Protein AF-A0A3L7R3T2-F1 (afdb_monomer_lite)

Structure (mmCIF, N/CA/C/O backbone):
data_AF-A0A3L7R3T2-F1
#
_entry.id   AF-A0A3L7R3T2-F1
#
loop_
_atom_site.group_PDB
_atom_site.id
_atom_site.type_symbol
_atom_site.label_atom_id
_atom_site.label_alt_id
_atom_site.label_comp_id
_atom_site.label_asym_id
_atom_site.label_entity_id
_atom_site.label_seq_id
_atom_site.pdbx_PDB_ins_code
_atom_site.Cartn_x
_atom_site.Cartn_y
_atom_site.Cartn_z
_atom_site.occupancy
_atom_site.B_iso_or_equiv
_atom_site.auth_seq_id
_atom_site.auth_comp_id
_atom_site.auth_asym_id
_atom_site.auth_atom_id
_atom_site.pdbx_PDB_model_num
ATOM 1 N N . MET A 1 1 ? 8.783 3.647 -28.753 1.00 41.22 1 MET A N 1
ATOM 2 C CA . MET A 1 1 ? 10.039 3.919 -28.028 1.00 41.22 1 MET A CA 1
ATOM 3 C C . MET A 1 1 ? 10.793 2.607 -27.984 1.00 41.22 1 MET A C 1
ATOM 5 O O . MET A 1 1 ? 10.185 1.600 -27.645 1.00 41.22 1 MET A O 1
ATOM 9 N N . HIS A 1 2 ? 12.019 2.580 -28.507 1.00 37.97 2 HIS A N 1
ATOM 10 C CA . HIS A 1 2 ? 12.848 1.376 -28.485 1.00 37.97 2 HIS A CA 1
ATOM 11 C C . HIS A 1 2 ? 13.173 1.046 -27.036 1.00 37.97 2 HIS A C 1
ATOM 13 O O . HIS A 1 2 ? 13.542 1.956 -26.302 1.00 37.97 2 HIS A O 1
ATOM 19 N N . SER A 1 3 ? 13.015 -0.222 -26.649 1.00 48.44 3 SER A N 1
ATOM 20 C CA . SER A 1 3 ? 13.446 -0.662 -25.333 1.00 48.44 3 SER A CA 1
ATOM 21 C C . SER A 1 3 ? 14.942 -0.422 -25.221 1.00 48.44 3 SER A C 1
ATOM 23 O O . SER A 1 3 ? 15.718 -0.998 -25.993 1.00 48.44 3 SER A O 1
ATOM 25 N N . ASN A 1 4 ? 15.352 0.461 -24.315 1.00 57.28 4 ASN A N 1
ATOM 26 C CA . ASN A 1 4 ? 16.758 0.540 -23.967 1.00 57.28 4 ASN A CA 1
ATOM 27 C C . ASN A 1 4 ? 17.091 -0.793 -23.300 1.00 57.28 4 ASN A C 1
ATOM 29 O O . ASN A 1 4 ? 16.614 -1.072 -22.205 1.00 57.28 4 ASN A O 1
ATOM 33 N N . GLY A 1 5 ? 17.936 -1.614 -23.928 1.00 65.19 5 GLY A N 1
ATOM 34 C CA . GLY A 1 5 ? 18.386 -2.892 -23.355 1.00 65.19 5 GLY A CA 1
ATOM 35 C C . GLY A 1 5 ? 19.096 -2.763 -21.994 1.00 65.19 5 GLY A C 1
ATOM 36 O O . GLY A 1 5 ? 19.476 -3.769 -21.409 1.00 65.19 5 GLY A O 1
ATOM 37 N N . LEU A 1 6 ? 19.264 -1.529 -21.503 1.00 79.50 6 LEU A N 1
ATOM 38 C CA . LEU A 1 6 ? 19.865 -1.135 -20.232 1.00 79.50 6 LEU A CA 1
ATOM 39 C C . LEU A 1 6 ? 18.841 -0.666 -19.177 1.00 79.50 6 LEU A C 1
ATOM 41 O O . LEU A 1 6 ? 19.214 -0.542 -18.018 1.00 79.50 6 LEU A O 1
ATOM 45 N N . PHE A 1 7 ? 17.558 -0.468 -19.518 1.00 88.25 7 PHE A N 1
ATOM 46 C CA . PHE A 1 7 ? 16.544 0.070 -18.591 1.00 88.25 7 PHE A CA 1
ATOM 47 C C . PHE A 1 7 ? 16.481 -0.697 -17.258 1.00 88.25 7 PHE A C 1
ATOM 49 O O . PHE A 1 7 ? 16.458 -0.105 -16.181 1.00 88.25 7 PHE A O 1
ATOM 56 N N . LEU A 1 8 ? 16.497 -2.031 -17.314 1.00 87.62 8 LEU A N 1
ATOM 57 C CA . LEU A 1 8 ? 16.448 -2.856 -16.107 1.00 87.62 8 LEU A CA 1
ATOM 58 C C . LEU A 1 8 ? 17.704 -2.723 -15.243 1.00 87.62 8 LEU A C 1
ATOM 60 O O . LEU A 1 8 ? 17.607 -2.904 -14.034 1.00 87.62 8 LEU A O 1
ATOM 64 N N . GLN A 1 9 ? 18.855 -2.387 -15.830 1.00 88.31 9 GLN A N 1
ATOM 65 C CA . GLN A 1 9 ? 20.075 -2.115 -15.070 1.00 88.31 9 GLN A CA 1
ATOM 66 C C . GLN A 1 9 ? 19.959 -0.784 -14.323 1.00 88.31 9 GLN A C 1
ATOM 68 O O . GLN A 1 9 ? 20.326 -0.714 -13.151 1.00 88.31 9 GLN A O 1
ATOM 73 N N . ASP A 1 10 ? 19.370 0.231 -14.959 1.00 88.44 10 ASP A N 1
ATOM 74 C CA . ASP A 1 10 ? 19.181 1.557 -14.361 1.00 88.44 10 ASP A CA 1
ATOM 75 C C . ASP A 1 10 ? 18.212 1.514 -13.168 1.00 88.44 10 ASP A C 1
ATOM 77 O O . ASP A 1 10 ? 18.420 2.178 -12.150 1.00 88.44 10 ASP A O 1
ATOM 81 N N . VAL A 1 11 ? 17.160 0.695 -13.262 1.00 90.06 11 VAL A N 1
ATOM 82 C CA . VAL A 1 11 ? 16.105 0.612 -12.237 1.00 90.06 11 VAL A CA 1
ATOM 83 C C . VAL A 1 11 ? 16.354 -0.513 -11.214 1.00 90.06 11 VAL A C 1
ATOM 85 O O . VAL A 1 11 ? 15.700 -0.554 -10.169 1.00 90.06 11 VAL A O 1
ATOM 88 N N . ALA A 1 12 ? 17.336 -1.397 -11.434 1.00 92.19 12 ALA A N 1
ATOM 89 C CA . ALA A 1 12 ? 17.625 -2.552 -10.572 1.00 92.19 12 ALA A CA 1
ATOM 90 C C . ALA A 1 12 ? 17.771 -2.184 -9.086 1.00 92.19 12 ALA A C 1
ATOM 92 O O . ALA A 1 12 ? 17.171 -2.828 -8.221 1.00 92.19 12 ALA A O 1
ATOM 93 N N . GLY A 1 13 ? 18.526 -1.123 -8.778 1.00 92.69 13 GLY A N 1
ATOM 94 C CA . GLY A 1 13 ? 18.730 -0.662 -7.400 1.00 92.69 13 GLY A CA 1
ATOM 95 C C . GLY A 1 13 ? 17.432 -0.193 -6.732 1.00 92.69 13 GLY A C 1
ATOM 96 O O . GLY A 1 13 ? 17.156 -0.525 -5.573 1.00 92.69 13 GLY A O 1
ATOM 97 N N . PHE A 1 14 ? 16.592 0.524 -7.479 1.00 92.00 14 PHE A N 1
ATOM 98 C CA . PHE A 1 14 ? 15.287 0.967 -7.000 1.00 92.00 14 PHE A CA 1
ATOM 99 C C . PHE A 1 14 ? 14.334 -0.218 -6.783 1.00 92.00 14 PHE A C 1
ATOM 101 O O . PHE A 1 14 ? 13.779 -0.360 -5.697 1.00 92.00 14 PHE A O 1
ATOM 108 N N . LEU A 1 15 ? 14.183 -1.117 -7.760 1.00 93.75 15 LEU A N 1
ATOM 109 C CA . LEU A 1 15 ? 13.309 -2.291 -7.623 1.00 93.75 15 LEU A CA 1
ATOM 110 C C . LEU A 1 15 ? 13.777 -3.230 -6.503 1.00 93.75 15 LEU A C 1
ATOM 112 O O . LEU A 1 15 ? 12.960 -3.728 -5.729 1.00 93.75 15 LEU A O 1
ATOM 116 N N . GLY A 1 16 ? 15.088 -3.437 -6.369 1.00 95.19 16 GLY A N 1
ATOM 117 C CA . GLY A 1 16 ? 15.668 -4.217 -5.279 1.00 95.19 16 GLY A CA 1
ATOM 118 C C . GLY A 1 16 ? 15.325 -3.636 -3.907 1.00 95.19 16 GLY A C 1
ATOM 119 O O . GLY A 1 16 ? 14.784 -4.339 -3.051 1.00 95.19 16 GLY A O 1
ATOM 120 N N . SER A 1 17 ? 15.580 -2.339 -3.706 1.00 95.62 17 SER A N 1
ATOM 121 C CA . SER A 1 17 ? 15.248 -1.652 -2.447 1.00 95.62 17 SER A CA 1
ATOM 122 C C . SER A 1 17 ? 13.740 -1.599 -2.177 1.00 95.62 17 SER A C 1
ATOM 124 O O . SER A 1 17 ? 13.319 -1.741 -1.025 1.00 95.62 17 SER A O 1
ATOM 126 N N . TYR A 1 18 ? 12.918 -1.489 -3.223 1.00 95.88 18 TYR A N 1
ATOM 127 C CA . TYR A 1 18 ? 11.463 -1.576 -3.140 1.00 95.88 18 TYR A CA 1
ATOM 128 C C . TYR A 1 18 ? 11.016 -2.926 -2.562 1.00 95.88 18 TYR A C 1
ATOM 130 O O . TYR A 1 18 ? 10.343 -2.964 -1.529 1.00 95.88 18 TYR A O 1
ATOM 138 N N . TYR A 1 19 ? 11.446 -4.043 -3.156 1.00 97.75 19 TYR A N 1
ATOM 139 C CA . TYR A 1 19 ? 11.083 -5.378 -2.673 1.00 97.75 19 TYR A CA 1
ATOM 140 C C . TYR A 1 19 ? 11.650 -5.679 -1.278 1.00 97.75 19 TYR A C 1
ATOM 142 O O . TYR A 1 19 ? 10.953 -6.286 -0.463 1.00 97.75 19 TYR A O 1
ATOM 150 N N . ILE A 1 20 ? 12.859 -5.203 -0.953 1.00 98.06 20 ILE A N 1
ATOM 151 C CA . ILE A 1 20 ? 13.419 -5.297 0.408 1.00 98.06 20 ILE A CA 1
ATOM 152 C C . ILE A 1 20 ? 12.537 -4.545 1.408 1.00 98.06 20 ILE A C 1
ATOM 154 O O . ILE A 1 20 ? 12.240 -5.070 2.480 1.00 98.06 20 ILE A O 1
ATOM 158 N N . SER A 1 21 ? 12.071 -3.346 1.061 1.00 97.69 21 SER A N 1
ATOM 159 C CA . SER A 1 21 ? 11.199 -2.550 1.933 1.00 97.69 21 SER A CA 1
ATOM 160 C C . SER A 1 21 ? 9.877 -3.271 2.205 1.00 97.69 21 SER A C 1
ATOM 162 O O . SER A 1 21 ? 9.445 -3.359 3.357 1.00 97.69 21 SER A O 1
ATOM 164 N N . VAL A 1 22 ? 9.272 -3.876 1.175 1.00 97.81 22 VAL A N 1
ATOM 165 C CA . VAL A 1 22 ? 8.070 -4.716 1.327 1.00 97.81 22 VAL A CA 1
ATOM 166 C C . VAL A 1 22 ? 8.372 -5.967 2.166 1.00 97.81 22 VAL A C 1
ATOM 168 O O . VAL A 1 22 ? 7.565 -6.345 3.021 1.00 97.81 22 VAL A O 1
ATOM 171 N N . ALA A 1 23 ? 9.536 -6.596 1.988 1.00 98.19 23 ALA A N 1
ATOM 172 C CA . ALA A 1 23 ? 9.950 -7.749 2.784 1.00 98.19 23 ALA A CA 1
ATOM 173 C C . ALA A 1 23 ? 10.079 -7.397 4.274 1.00 98.19 23 ALA A C 1
ATOM 175 O O . ALA A 1 23 ? 9.511 -8.097 5.117 1.00 98.19 23 ALA A O 1
ATOM 176 N N . ILE A 1 24 ? 10.767 -6.297 4.596 1.00 98.19 24 ILE A N 1
ATOM 177 C CA . ILE A 1 24 ? 10.946 -5.802 5.968 1.00 98.19 24 ILE A CA 1
ATOM 178 C C . ILE A 1 24 ? 9.588 -5.472 6.583 1.00 98.19 24 ILE A C 1
ATOM 180 O O . ILE A 1 24 ? 9.296 -5.920 7.691 1.00 98.19 24 ILE A O 1
ATOM 184 N N . MET A 1 25 ? 8.727 -4.761 5.851 1.00 97.44 25 MET A N 1
ATOM 185 C CA . MET A 1 25 ? 7.380 -4.419 6.306 1.00 97.44 25 MET A CA 1
ATOM 186 C C . MET A 1 25 ? 6.588 -5.668 6.731 1.00 97.44 25 MET A C 1
ATOM 188 O O . MET A 1 25 ? 5.965 -5.680 7.794 1.00 97.44 25 MET A O 1
ATOM 192 N N . ASN A 1 26 ? 6.647 -6.749 5.947 1.00 98.06 26 ASN A N 1
ATOM 193 C CA . ASN A 1 26 ? 5.945 -7.994 6.274 1.00 98.06 26 ASN A CA 1
ATOM 194 C C . ASN A 1 26 ? 6.627 -8.815 7.370 1.00 98.06 26 ASN A C 1
ATOM 196 O O . ASN A 1 26 ? 5.932 -9.453 8.158 1.00 98.06 26 ASN A O 1
ATOM 200 N N . ALA A 1 27 ? 7.956 -8.768 7.475 1.00 97.12 27 ALA A N 1
ATOM 201 C CA . ALA A 1 27 ? 8.676 -9.384 8.587 1.00 97.12 27 ALA A CA 1
ATOM 202 C C . ALA A 1 27 ? 8.312 -8.711 9.920 1.00 97.12 27 ALA A C 1
ATOM 204 O O . ALA A 1 27 ? 8.028 -9.395 10.904 1.00 97.12 27 ALA A O 1
ATOM 205 N N . VAL A 1 28 ? 8.233 -7.376 9.936 1.00 96.56 28 VAL A N 1
ATOM 206 C CA . VAL A 1 28 ? 7.776 -6.600 11.098 1.00 96.56 28 VAL A CA 1
ATOM 207 C C . VAL A 1 28 ? 6.319 -6.928 11.425 1.00 96.56 28 VAL A C 1
ATOM 209 O O . VAL A 1 28 ? 6.000 -7.195 12.583 1.00 96.56 28 VAL A O 1
ATOM 212 N N . ALA A 1 29 ? 5.436 -6.987 10.425 1.00 94.88 29 ALA A N 1
ATOM 213 C CA . ALA A 1 29 ? 4.044 -7.378 10.645 1.00 94.88 29 ALA A CA 1
ATOM 214 C C . ALA A 1 29 ? 3.927 -8.795 11.235 1.00 94.88 29 ALA A C 1
ATOM 216 O O . ALA A 1 29 ? 3.176 -9.004 12.189 1.00 94.88 29 ALA A O 1
ATOM 217 N N . ALA A 1 30 ? 4.703 -9.758 10.728 1.00 94.94 30 ALA A N 1
ATOM 218 C CA . ALA A 1 30 ? 4.752 -11.113 11.270 1.00 94.94 30 ALA A CA 1
ATOM 219 C C . ALA A 1 30 ? 5.250 -11.129 12.724 1.00 94.94 30 ALA A C 1
ATOM 221 O O . ALA A 1 30 ? 4.658 -11.799 13.571 1.00 94.94 30 ALA A O 1
ATOM 222 N N . PHE A 1 31 ? 6.285 -10.346 13.037 1.00 94.81 31 PHE A N 1
ATOM 223 C CA . PHE A 1 31 ? 6.799 -10.202 14.398 1.00 94.81 31 PHE A CA 1
ATOM 224 C C . PHE A 1 31 ? 5.742 -9.634 15.359 1.00 94.81 31 PHE A C 1
ATOM 226 O O . PHE A 1 31 ? 5.501 -10.208 16.422 1.00 94.81 31 PHE A O 1
ATOM 233 N N . VAL A 1 32 ? 5.038 -8.569 14.962 1.00 93.81 32 VAL A N 1
ATOM 234 C CA . VAL A 1 32 ? 3.954 -7.970 15.762 1.00 93.81 32 VAL A CA 1
ATOM 235 C C . VAL A 1 32 ? 2.797 -8.957 15.960 1.00 93.81 32 VAL A C 1
ATOM 237 O O . VAL A 1 32 ? 2.265 -9.088 17.064 1.00 93.81 32 VAL A O 1
ATOM 240 N N . LEU A 1 33 ? 2.411 -9.704 14.921 1.00 92.94 33 LEU A N 1
ATOM 241 C CA . LEU A 1 33 ? 1.355 -10.719 15.022 1.00 92.94 33 LEU A CA 1
ATOM 242 C C . LEU A 1 33 ? 1.730 -11.866 15.962 1.00 92.94 33 LEU A C 1
ATOM 244 O O . LEU A 1 33 ? 0.866 -12.370 16.691 1.00 92.94 33 LEU A O 1
ATOM 248 N N . TRP A 1 34 ? 3.003 -12.256 15.969 1.00 93.94 34 TRP A N 1
ATOM 249 C CA . TRP A 1 34 ? 3.526 -13.256 16.888 1.00 93.94 34 TRP A CA 1
ATOM 250 C C . TRP A 1 34 ? 3.489 -12.754 18.334 1.00 93.94 34 TRP A C 1
ATOM 252 O O . TRP A 1 34 ? 2.912 -13.426 19.192 1.00 93.94 34 TRP A O 1
ATOM 262 N N . GLN A 1 35 ? 4.020 -11.553 18.584 1.00 93.44 35 GLN A N 1
ATOM 263 C CA . GLN A 1 35 ? 4.141 -10.991 19.929 1.00 93.44 35 GLN A CA 1
ATOM 264 C C . GLN A 1 35 ? 2.780 -10.632 20.542 1.00 93.44 35 GLN A C 1
ATOM 266 O O . GLN A 1 35 ? 2.510 -10.972 21.693 1.00 93.44 35 GLN A O 1
ATOM 271 N N . SER A 1 36 ? 1.915 -9.949 19.789 1.00 89.12 36 SER A N 1
ATOM 272 C CA . SER A 1 36 ? 0.691 -9.356 20.342 1.00 89.12 36 SER A CA 1
ATOM 273 C C . SER A 1 36 ? -0.539 -10.249 20.212 1.00 89.12 36 SER A C 1
ATOM 275 O O . SER A 1 36 ? -1.426 -10.185 21.060 1.00 89.12 36 SER A O 1
ATOM 277 N N . LYS A 1 37 ? -0.638 -11.057 19.147 1.00 84.62 37 LYS A N 1
ATOM 278 C CA . LYS A 1 37 ? -1.880 -11.785 18.816 1.00 84.62 37 LYS A CA 1
ATOM 279 C C . LYS A 1 37 ? -1.750 -13.307 18.838 1.00 84.62 37 LYS A C 1
ATOM 281 O O . LYS A 1 37 ? -2.774 -13.982 18.759 1.00 84.62 37 LYS A O 1
ATOM 286 N N . LYS A 1 38 ? -0.530 -13.855 18.933 1.00 86.62 38 LYS A N 1
ATOM 287 C CA . LYS A 1 38 ? -0.237 -15.304 18.887 1.00 86.62 38 LYS A CA 1
ATO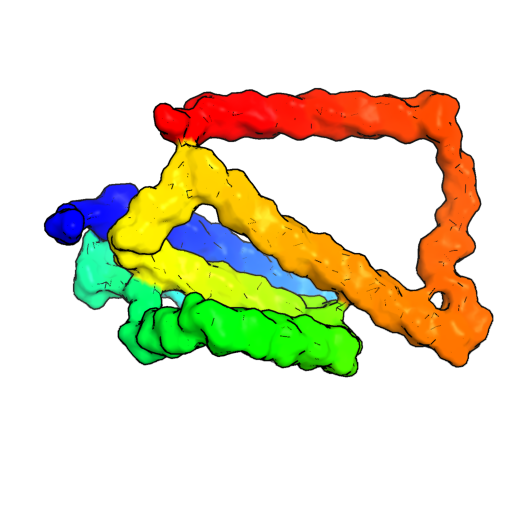M 288 C C . LYS A 1 38 ? -0.874 -16.025 17.680 1.00 86.62 38 LYS A C 1
ATOM 290 O O . LYS A 1 38 ? -1.179 -17.214 17.741 1.00 86.62 38 LYS A O 1
ATOM 295 N N . GLN A 1 39 ? -1.074 -15.317 16.565 1.00 88.81 39 GLN A N 1
ATOM 296 C CA . GLN A 1 39 ? -1.726 -15.843 15.357 1.00 88.81 39 GLN A CA 1
ATOM 297 C C . GLN A 1 39 ? -0.724 -16.560 14.443 1.00 88.81 39 GLN A C 1
ATOM 299 O O . GLN A 1 39 ? -0.348 -16.043 13.393 1.00 88.81 39 GLN A O 1
ATOM 304 N N . VAL A 1 40 ? -0.299 -17.766 14.829 1.00 90.50 40 VAL A N 1
ATOM 305 C CA . VAL A 1 40 ? 0.796 -18.503 14.162 1.00 90.50 40 VAL A CA 1
ATOM 306 C C . VAL A 1 40 ? 0.581 -18.681 12.651 1.00 90.50 40 VAL A C 1
ATOM 308 O O . VAL A 1 40 ? 1.526 -18.520 11.886 1.00 90.50 40 VAL A O 1
ATOM 311 N N . GLY A 1 41 ? -0.652 -18.935 12.196 1.00 92.62 41 GLY A N 1
ATOM 312 C CA . GLY A 1 41 ? -0.943 -19.107 10.765 1.00 92.62 41 GLY A CA 1
ATOM 313 C C . GLY A 1 41 ? -0.591 -17.878 9.917 1.00 92.62 41 GLY A C 1
ATOM 314 O O . GLY A 1 41 ? 0.074 -18.001 8.890 1.00 92.62 41 GLY A O 1
ATOM 315 N N . TRP A 1 42 ? -0.967 -16.682 10.381 1.00 92.62 42 TRP A N 1
ATOM 316 C CA . TRP A 1 42 ? -0.628 -15.432 9.698 1.00 92.62 42 TRP A CA 1
ATOM 317 C C . TRP A 1 42 ? 0.859 -15.105 9.802 1.00 92.62 42 TRP A C 1
ATOM 319 O O . TRP A 1 42 ? 1.438 -14.629 8.831 1.00 92.62 42 TRP A O 1
ATOM 329 N N . VAL A 1 43 ? 1.493 -15.404 10.940 1.00 94.75 43 VAL A N 1
ATOM 330 C CA . VAL A 1 43 ? 2.943 -15.223 11.120 1.00 94.75 43 VAL A CA 1
ATOM 331 C C . VAL A 1 43 ? 3.714 -16.012 10.064 1.00 94.75 43 VAL A C 1
ATOM 333 O O . VAL A 1 43 ? 4.546 -15.442 9.364 1.00 94.75 43 VAL A O 1
ATOM 336 N N . VAL A 1 44 ? 3.402 -17.302 9.900 1.00 95.94 44 VAL A N 1
ATOM 337 C CA . VAL A 1 44 ? 4.060 -18.153 8.899 1.00 95.94 44 VAL A CA 1
ATOM 338 C C . VAL A 1 44 ? 3.794 -17.636 7.485 1.00 95.94 44 VAL A C 1
ATOM 340 O O . VAL A 1 44 ? 4.741 -17.503 6.714 1.00 95.94 44 VAL A O 1
ATOM 343 N N . CYS A 1 45 ? 2.548 -17.276 7.154 1.00 96.19 45 CYS A N 1
ATOM 344 C CA . CYS A 1 45 ? 2.223 -16.721 5.835 1.00 96.19 45 CYS A CA 1
ATOM 345 C C . CYS A 1 45 ? 3.054 -15.473 5.510 1.00 96.19 45 CYS A C 1
ATOM 347 O O . CYS A 1 45 ? 3.638 -15.394 4.431 1.00 96.19 45 CYS A O 1
ATOM 349 N N . TRP A 1 46 ? 3.145 -14.517 6.438 1.00 96.94 46 TRP A N 1
ATOM 350 C CA . TRP A 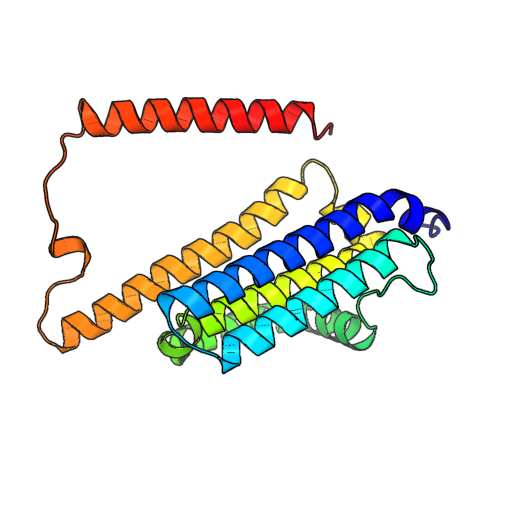1 46 ? 3.851 -13.256 6.198 1.00 96.94 46 TRP A CA 1
ATOM 351 C C . TRP A 1 46 ? 5.372 -13.393 6.232 1.00 96.94 46 TRP A C 1
ATOM 353 O O . TRP A 1 46 ? 6.051 -12.670 5.504 1.00 96.94 46 TRP A O 1
ATOM 363 N N . LEU A 1 47 ? 5.916 -14.351 6.988 1.00 96.75 47 LEU A N 1
ATOM 364 C CA . LEU A 1 47 ? 7.338 -14.700 6.914 1.00 96.75 47 LEU A CA 1
ATOM 365 C C . LEU A 1 47 ? 7.694 -15.346 5.574 1.00 96.75 47 LEU A C 1
ATOM 367 O O . LEU A 1 47 ? 8.680 -14.952 4.955 1.00 96.75 47 LEU A O 1
ATOM 371 N N . VAL A 1 48 ? 6.881 -16.293 5.096 1.00 97.62 48 VAL A N 1
ATOM 372 C CA . VAL A 1 48 ? 7.078 -16.902 3.771 1.00 97.62 48 VAL A CA 1
ATOM 373 C C . VAL A 1 48 ? 6.968 -15.836 2.684 1.00 97.62 48 VAL A C 1
ATOM 375 O O . VAL A 1 48 ? 7.841 -15.750 1.826 1.00 97.62 48 VAL A O 1
ATOM 378 N N . PHE A 1 49 ? 5.948 -14.978 2.752 1.00 97.56 49 PHE A N 1
ATOM 379 C CA . PHE A 1 49 ? 5.779 -13.871 1.814 1.00 97.56 49 PHE A CA 1
ATOM 380 C C . PHE A 1 49 ? 6.971 -12.903 1.837 1.00 97.56 49 PHE A C 1
ATOM 382 O O . PHE A 1 49 ? 7.473 -12.533 0.781 1.00 97.56 49 PHE A O 1
ATOM 389 N N . SER A 1 50 ? 7.472 -12.541 3.022 1.00 97.62 50 SER A N 1
ATOM 390 C CA . SER A 1 50 ? 8.690 -11.734 3.171 1.00 97.62 50 SER A CA 1
ATOM 391 C C . SER A 1 50 ? 9.894 -12.402 2.494 1.00 97.62 50 SER A C 1
ATOM 393 O O . SER A 1 50 ? 10.604 -11.753 1.727 1.00 97.62 50 SER A O 1
ATOM 395 N N . GLY A 1 51 ? 10.063 -13.717 2.669 1.00 97.69 51 GLY A N 1
ATOM 396 C CA . GLY A 1 51 ? 11.077 -14.500 1.958 1.00 97.69 51 GLY A CA 1
ATOM 397 C C . GLY A 1 51 ? 10.924 -14.442 0.435 1.00 97.69 51 GLY A C 1
ATOM 398 O O . GLY A 1 51 ? 11.905 -14.209 -0.267 1.00 97.69 51 GLY A O 1
ATOM 399 N N . VAL A 1 52 ? 9.699 -14.570 -0.088 1.00 97.56 52 VAL A N 1
ATOM 400 C CA . VAL A 1 52 ? 9.419 -14.413 -1.528 1.00 97.56 52 VAL A CA 1
ATOM 401 C C . VAL A 1 52 ? 9.790 -13.009 -2.011 1.00 97.56 52 VAL A C 1
ATOM 403 O O . VAL A 1 52 ? 10.401 -12.877 -3.066 1.00 97.56 52 VAL A O 1
ATOM 406 N N . MET A 1 53 ? 9.491 -11.961 -1.240 1.00 98.00 53 MET A N 1
ATOM 407 C CA . MET A 1 53 ? 9.887 -10.592 -1.592 1.00 98.00 53 MET A CA 1
ATOM 408 C C . MET A 1 53 ? 11.411 -10.419 -1.621 1.00 98.00 53 MET A C 1
ATOM 410 O O . MET A 1 53 ? 11.917 -9.735 -2.503 1.00 98.00 53 MET A O 1
ATOM 414 N N . LEU A 1 54 ? 12.165 -11.076 -0.734 1.00 97.75 54 LEU A N 1
ATOM 415 C CA . LEU A 1 54 ? 13.635 -11.071 -0.798 1.00 97.75 54 LEU A CA 1
ATOM 416 C C . LEU A 1 54 ? 14.170 -11.794 -2.042 1.00 97.75 54 LEU A C 1
ATOM 418 O O . LEU A 1 54 ? 15.164 -11.357 -2.619 1.00 97.75 54 LEU A O 1
ATOM 422 N N . VAL A 1 55 ? 13.500 -12.862 -2.486 1.00 96.88 55 VAL A N 1
ATOM 423 C CA . VAL A 1 55 ? 13.815 -13.512 -3.769 1.00 96.88 55 VAL A CA 1
ATOM 424 C C . VAL A 1 55 ? 13.518 -12.567 -4.935 1.00 96.88 55 VAL A C 1
ATOM 426 O O . VAL A 1 55 ? 14.351 -12.411 -5.820 1.00 96.88 55 VAL A O 1
ATOM 429 N N . LEU A 1 56 ? 12.377 -11.872 -4.934 1.00 95.44 56 LEU A N 1
ATOM 430 C CA . LEU A 1 56 ? 12.092 -10.860 -5.960 1.00 95.44 56 LEU A CA 1
ATOM 431 C C . LEU A 1 56 ? 13.112 -9.716 -5.936 1.00 95.44 56 LEU A C 1
ATOM 433 O O . LEU A 1 56 ? 13.511 -9.241 -6.996 1.00 95.44 56 LEU A O 1
ATOM 437 N N . ALA A 1 57 ? 13.581 -9.311 -4.754 1.00 96.25 57 ALA A N 1
ATOM 438 C CA . ALA A 1 57 ? 14.623 -8.303 -4.617 1.00 96.25 57 ALA A CA 1
ATOM 439 C C . ALA A 1 57 ? 15.946 -8.750 -5.246 1.00 96.25 57 ALA A C 1
ATOM 441 O O . ALA A 1 57 ? 16.570 -7.968 -5.960 1.00 96.25 57 ALA A O 1
ATOM 442 N N . SER A 1 58 ? 16.373 -9.998 -5.021 1.00 95.38 58 SER A N 1
ATOM 443 C CA . SER A 1 58 ? 17.613 -10.509 -5.617 1.00 95.38 58 SER A CA 1
ATOM 444 C C . SER A 1 58 ? 17.506 -10.642 -7.137 1.00 95.38 58 SER A C 1
ATOM 446 O O . SER A 1 58 ? 18.440 -10.272 -7.848 1.00 95.38 58 SER A O 1
ATOM 448 N N . LEU A 1 59 ? 16.352 -11.086 -7.647 1.00 94.25 59 LEU A N 1
ATOM 449 C CA . LEU A 1 59 ? 16.075 -11.133 -9.084 1.00 94.25 59 LEU A CA 1
ATOM 450 C C . LEU A 1 59 ? 16.067 -9.729 -9.702 1.00 94.25 59 LEU A C 1
ATOM 452 O O . LEU A 1 59 ? 16.676 -9.527 -10.750 1.00 94.25 59 LEU A O 1
ATOM 456 N N . ALA A 1 60 ? 15.451 -8.750 -9.035 1.00 93.12 60 ALA A N 1
ATOM 457 C CA . ALA A 1 60 ? 15.448 -7.353 -9.463 1.00 93.12 60 ALA A CA 1
ATOM 458 C C . ALA A 1 60 ? 16.864 -6.756 -9.525 1.00 93.12 60 ALA A C 1
ATOM 460 O O . ALA A 1 60 ? 17.223 -6.125 -10.517 1.00 93.12 60 ALA A O 1
ATOM 461 N N . LEU A 1 61 ? 17.690 -7.013 -8.505 1.00 93.31 61 LEU A N 1
ATOM 462 C CA . LEU A 1 61 ? 19.078 -6.542 -8.445 1.00 93.31 61 LEU A CA 1
ATOM 463 C C . LEU A 1 61 ? 19.981 -7.161 -9.520 1.00 93.31 61 LEU A C 1
ATOM 465 O O . LEU A 1 61 ? 21.029 -6.595 -9.816 1.00 93.31 61 LEU A O 1
ATOM 469 N N . SER A 1 62 ? 19.587 -8.287 -10.126 1.00 91.25 62 SER A N 1
ATOM 470 C CA . SER A 1 62 ? 20.332 -8.869 -11.250 1.00 91.25 62 SER A CA 1
ATOM 471 C C . SER A 1 62 ? 20.352 -7.964 -12.488 1.00 91.25 62 SER A C 1
ATOM 473 O O . SER A 1 62 ? 21.239 -8.112 -13.326 1.00 91.25 62 SER A O 1
ATOM 475 N N . GLY A 1 63 ? 19.362 -7.069 -12.637 1.00 85.38 63 GLY A N 1
ATOM 476 C CA . GLY A 1 63 ? 19.218 -6.177 -13.794 1.00 85.38 63 GLY A CA 1
ATOM 477 C C . GLY A 1 63 ? 19.039 -6.894 -15.139 1.00 85.38 63 GLY A C 1
ATOM 478 O O . GLY A 1 63 ? 19.130 -6.259 -16.189 1.00 85.38 63 GLY A O 1
ATOM 479 N N . SER A 1 64 ? 18.814 -8.212 -15.133 1.00 85.69 64 SER A N 1
ATOM 480 C CA . SER A 1 64 ? 18.754 -9.033 -16.344 1.00 85.69 64 SER A CA 1
ATOM 481 C C . SER A 1 64 ? 17.315 -9.253 -16.809 1.00 85.69 64 SER A C 1
ATOM 483 O O . SER A 1 64 ? 16.445 -9.642 -16.032 1.00 85.69 64 SER A O 1
ATOM 485 N N . ALA A 1 65 ? 17.057 -9.046 -18.102 1.00 83.75 65 ALA A N 1
ATOM 486 C CA . ALA A 1 65 ? 15.714 -9.181 -18.675 1.00 83.75 65 ALA A CA 1
ATOM 487 C C . ALA A 1 65 ? 15.127 -10.597 -18.564 1.00 83.75 65 ALA A C 1
ATOM 489 O O . ALA A 1 65 ? 13.911 -10.759 -18.579 1.00 83.75 65 ALA A O 1
ATOM 490 N N . GLU A 1 66 ? 15.977 -11.616 -18.438 1.00 84.31 66 GLU A N 1
ATOM 491 C CA . GLU A 1 66 ? 15.546 -13.007 -18.282 1.00 84.31 66 GLU A CA 1
ATOM 492 C C . GLU A 1 66 ? 15.095 -13.334 -16.852 1.00 84.31 66 GLU A C 1
ATOM 494 O O . GLU A 1 66 ? 14.217 -14.176 -16.669 1.00 84.31 66 GLU A O 1
ATOM 499 N N . LEU A 1 67 ? 15.687 -12.688 -15.839 1.00 87.25 67 LEU A N 1
ATOM 500 C CA . LEU A 1 67 ? 15.436 -13.011 -14.432 1.00 87.25 67 LEU A CA 1
ATOM 501 C C . LEU A 1 67 ? 14.484 -12.034 -13.750 1.00 87.25 67 LEU A C 1
ATOM 503 O O . LEU A 1 67 ? 13.808 -12.436 -12.803 1.00 87.25 67 LEU A O 1
ATOM 507 N N . VAL A 1 68 ? 14.430 -10.770 -14.185 1.00 89.06 68 VAL A N 1
ATOM 508 C CA . VAL A 1 68 ? 13.551 -9.769 -13.570 1.00 89.06 68 VAL A CA 1
ATOM 509 C C . VAL A 1 68 ? 12.093 -10.100 -13.912 1.00 89.06 68 VAL A C 1
ATOM 511 O O . VAL A 1 68 ? 11.698 -10.029 -15.078 1.00 89.06 68 VAL A O 1
ATOM 514 N N . PRO A 1 69 ? 11.256 -10.440 -12.917 1.00 87.62 69 PRO A N 1
ATOM 515 C CA . PRO A 1 69 ? 9.872 -10.782 -13.178 1.00 87.62 69 PRO A CA 1
ATOM 516 C C . PRO A 1 69 ? 9.075 -9.519 -13.511 1.00 87.62 69 PRO A C 1
ATOM 518 O O . PRO A 1 69 ? 9.021 -8.569 -12.731 1.00 87.62 69 PRO A O 1
ATOM 521 N N . ALA A 1 70 ? 8.418 -9.541 -14.667 1.00 90.25 70 ALA A N 1
ATOM 522 C CA . ALA A 1 70 ? 7.484 -8.511 -15.098 1.00 90.25 70 ALA A CA 1
ATOM 523 C C . ALA A 1 70 ? 6.031 -8.971 -14.925 1.00 90.25 70 ALA A C 1
ATOM 525 O O . ALA A 1 70 ? 5.737 -10.161 -14.773 1.00 90.25 70 ALA A O 1
ATOM 526 N N . LEU A 1 71 ? 5.101 -8.016 -14.976 1.00 90.50 71 LEU A N 1
ATOM 527 C CA . LEU A 1 71 ? 3.673 -8.310 -14.909 1.00 90.50 71 LEU A CA 1
ATOM 528 C C . LEU A 1 71 ? 3.262 -9.308 -16.017 1.00 90.50 71 LEU A C 1
ATOM 530 O O . LEU A 1 71 ? 3.460 -9.004 -17.201 1.00 90.50 71 LEU A O 1
ATOM 534 N N . PRO A 1 72 ? 2.649 -10.462 -15.676 1.00 91.44 72 PRO A N 1
ATOM 535 C CA . PRO A 1 72 ? 2.289 -11.473 -16.663 1.00 91.44 72 PRO A CA 1
ATOM 536 C C . PRO A 1 72 ? 1.364 -10.922 -17.761 1.00 91.44 72 PRO A C 1
ATOM 538 O O . PRO A 1 72 ? 0.443 -10.156 -17.450 1.00 91.44 72 PRO A O 1
ATOM 541 N N . PRO A 1 73 ? 1.511 -11.360 -19.029 1.00 89.00 73 PRO A N 1
ATOM 542 C CA . PRO A 1 73 ? 0.679 -10.880 -20.136 1.00 89.00 73 PRO A CA 1
ATOM 543 C C . PRO A 1 73 ? -0.822 -11.060 -19.892 1.00 89.00 73 PRO A C 1
ATOM 545 O O . PRO A 1 73 ? -1.615 -10.204 -20.267 1.00 89.00 73 PRO A O 1
ATOM 548 N N . MET A 1 74 ? -1.219 -12.138 -19.207 1.00 91.50 74 MET A N 1
ATOM 549 C CA . MET A 1 74 ? -2.614 -12.385 -18.830 1.00 91.50 74 MET A CA 1
ATOM 550 C C . MET A 1 74 ? -3.182 -11.261 -17.954 1.00 91.50 74 MET A C 1
ATOM 552 O O . MET A 1 74 ? -4.281 -10.777 -18.215 1.00 91.50 74 MET A O 1
ATOM 556 N N . VAL A 1 75 ? -2.424 -10.818 -16.946 1.00 90.00 75 VAL A N 1
ATOM 557 C CA . VAL A 1 75 ? -2.844 -9.743 -16.037 1.00 90.00 75 VAL A CA 1
ATOM 558 C C . VAL A 1 75 ? -2.882 -8.413 -16.783 1.00 90.00 75 VAL A C 1
ATOM 560 O O . VAL A 1 75 ? -3.855 -7.674 -16.670 1.00 90.00 75 VAL A O 1
ATOM 563 N N . ARG A 1 76 ? -1.874 -8.138 -17.617 1.00 88.06 76 ARG A N 1
ATOM 564 C CA . ARG A 1 76 ? -1.826 -6.936 -18.462 1.00 88.06 76 ARG A CA 1
ATOM 565 C C . ARG A 1 76 ? -3.028 -6.849 -19.408 1.00 88.06 76 ARG A C 1
ATOM 567 O O . ARG A 1 76 ? -3.677 -5.811 -19.489 1.00 88.06 76 ARG A O 1
ATOM 574 N N . ASN A 1 77 ? -3.352 -7.945 -20.089 1.00 91.75 77 ASN A N 1
ATOM 575 C CA . ASN A 1 77 ? -4.483 -8.008 -21.014 1.00 91.75 77 ASN A CA 1
ATOM 576 C C . ASN A 1 77 ? -5.822 -7.859 -20.286 1.00 91.75 77 ASN A C 1
ATOM 578 O O . ASN A 1 77 ? -6.719 -7.190 -20.798 1.00 91.75 77 ASN A O 1
ATOM 582 N N . LEU A 1 78 ? -5.944 -8.427 -19.082 1.00 91.31 78 LEU A N 1
ATOM 583 C CA . LEU A 1 78 ? -7.114 -8.232 -18.231 1.00 91.31 78 LEU A CA 1
ATOM 584 C C . LEU A 1 78 ? -7.284 -6.756 -17.850 1.00 91.31 78 LEU A C 1
ATOM 586 O O . LEU A 1 78 ? -8.374 -6.216 -18.017 1.00 91.31 78 LEU A O 1
ATOM 590 N N . VAL A 1 79 ? -6.217 -6.095 -17.390 1.00 89.56 79 VAL A N 1
ATOM 591 C CA . VAL A 1 79 ? -6.247 -4.661 -17.060 1.00 89.56 79 VAL A CA 1
ATOM 592 C C . VAL A 1 79 ? -6.667 -3.847 -18.283 1.00 89.56 79 VAL A C 1
ATOM 594 O O . VAL A 1 79 ? -7.626 -3.088 -18.196 1.00 89.56 79 VAL A O 1
ATOM 597 N N . ASN A 1 80 ? -6.050 -4.081 -19.444 1.00 89.19 80 ASN A N 1
ATOM 598 C CA . ASN A 1 80 ? -6.397 -3.383 -20.684 1.00 89.19 80 ASN A CA 1
ATOM 599 C C . ASN A 1 80 ? -7.878 -3.552 -21.068 1.00 89.19 80 ASN A C 1
ATOM 601 O O . ASN A 1 80 ? -8.523 -2.588 -21.476 1.00 89.19 80 ASN A O 1
ATOM 605 N N . ALA A 1 81 ? -8.435 -4.757 -20.912 1.00 90.44 81 ALA A N 1
ATOM 606 C CA . ALA A 1 81 ? -9.847 -5.018 -21.190 1.00 90.44 81 ALA A CA 1
ATOM 607 C C . ALA A 1 81 ? -10.787 -4.311 -20.193 1.00 90.44 81 ALA A C 1
ATOM 609 O O . ALA A 1 81 ? -11.857 -3.830 -20.580 1.00 90.44 81 ALA A O 1
ATOM 610 N N . LEU A 1 82 ? -10.394 -4.228 -18.918 1.00 91.62 82 LEU A N 1
ATOM 611 C CA . LEU A 1 82 ? -11.161 -3.549 -17.869 1.00 91.62 82 LEU A CA 1
ATOM 612 C C . LEU A 1 82 ? -11.061 -2.018 -17.953 1.00 91.62 82 LEU A C 1
ATOM 614 O O . LEU A 1 82 ? -11.989 -1.331 -17.535 1.00 91.62 82 LEU A O 1
ATOM 618 N N . SER A 1 83 ? -9.983 -1.483 -18.529 1.00 92.19 83 SER A N 1
ATOM 619 C CA . SER A 1 83 ? -9.758 -0.041 -18.697 1.00 92.19 83 SER A CA 1
ATOM 620 C C . SER A 1 83 ? -10.559 0.603 -19.837 1.00 92.19 83 SER A C 1
ATOM 622 O O . SER A 1 83 ? -10.482 1.817 -20.020 1.00 92.19 83 SER A O 1
ATOM 624 N N . GLY A 1 84 ? -11.341 -0.162 -20.608 1.00 92.56 84 GLY A N 1
ATOM 625 C CA . GLY A 1 84 ? -12.262 0.406 -21.598 1.00 92.56 84 GLY A CA 1
ATOM 626 C C . GLY A 1 84 ? -13.352 1.269 -20.933 1.00 92.56 84 GLY A C 1
ATOM 627 O O . GLY A 1 84 ? -13.805 0.906 -19.850 1.00 92.56 84 GLY A O 1
ATOM 628 N N . PRO A 1 85 ? -13.845 2.361 -21.555 1.00 91.94 85 PRO A N 1
ATOM 629 C CA . PRO A 1 85 ? -14.719 3.337 -20.886 1.00 91.94 85 PRO A CA 1
ATOM 630 C C . PRO A 1 85 ? -15.959 2.730 -20.212 1.00 91.94 85 PRO A C 1
ATOM 632 O O . PRO A 1 85 ? -16.256 3.025 -19.059 1.00 91.94 85 PRO A O 1
ATOM 635 N N . VAL A 1 86 ? -16.654 1.828 -20.914 1.00 93.88 86 VAL A N 1
ATOM 636 C CA . VAL A 1 86 ? -17.865 1.163 -20.406 1.00 93.88 86 VAL A CA 1
ATOM 637 C C . VAL A 1 86 ? -17.532 0.213 -19.254 1.00 93.88 86 VAL A C 1
ATOM 639 O O . VAL A 1 86 ? -18.159 0.272 -18.196 1.00 93.88 86 VAL A O 1
ATOM 642 N N . ASN A 1 87 ? -16.521 -0.639 -19.441 1.00 93.44 87 ASN A N 1
ATOM 643 C CA . ASN A 1 87 ? -16.100 -1.621 -18.442 1.00 93.44 87 ASN A CA 1
ATOM 644 C C . ASN A 1 87 ? -15.549 -0.945 -17.188 1.00 93.44 87 ASN A C 1
ATOM 646 O O . ASN A 1 87 ? -15.803 -1.417 -16.084 1.00 93.44 87 ASN A O 1
ATOM 650 N N . TYR A 1 88 ? -14.857 0.180 -17.347 1.00 93.31 88 TYR A N 1
ATOM 651 C CA . TYR A 1 88 ? -14.323 0.954 -16.241 1.00 93.31 88 TYR A CA 1
ATOM 652 C C . TYR A 1 88 ? -15.447 1.554 -15.391 1.00 93.31 88 TYR A C 1
ATOM 654 O O . TYR A 1 88 ? -15.465 1.368 -14.175 1.00 93.31 88 TYR A O 1
ATOM 662 N N . THR A 1 89 ? -16.436 2.215 -16.001 1.00 94.06 89 THR A N 1
ATOM 663 C CA . THR A 1 89 ? -17.562 2.807 -15.255 1.00 94.06 89 THR A CA 1
ATOM 664 C C . THR A 1 89 ? -18.438 1.748 -14.582 1.00 94.06 89 THR A C 1
ATOM 666 O O . THR A 1 89 ? -18.761 1.868 -13.397 1.00 94.06 89 THR A O 1
ATOM 669 N N . LEU A 1 90 ? -18.805 0.683 -15.301 1.00 95.69 90 LEU A N 1
ATOM 670 C CA . LEU A 1 90 ? -19.600 -0.404 -14.720 1.00 95.69 90 LEU A CA 1
ATOM 671 C C . LEU A 1 90 ? -18.806 -1.174 -13.659 1.00 95.69 90 LEU A C 1
ATOM 673 O O . LEU A 1 90 ? -19.332 -1.466 -12.586 1.00 95.69 90 LEU A O 1
ATOM 677 N N . GLY A 1 91 ? -17.532 -1.452 -13.929 1.00 93.88 91 GLY A N 1
ATOM 678 C CA . GLY A 1 91 ? -16.636 -2.173 -13.033 1.00 93.88 91 GLY A CA 1
ATOM 679 C C . GLY A 1 91 ? -16.369 -1.414 -11.737 1.00 93.88 91 GLY A C 1
ATOM 680 O O . GLY A 1 91 ? -16.451 -2.008 -10.668 1.00 93.88 91 GLY A O 1
ATOM 681 N N . THR A 1 92 ? -16.129 -0.103 -11.799 1.00 93.31 92 THR A N 1
ATOM 682 C CA . THR A 1 92 ? -15.951 0.739 -10.600 1.00 93.31 92 THR A CA 1
ATOM 683 C C . THR A 1 92 ? -17.236 0.848 -9.785 1.00 93.31 92 THR A C 1
ATOM 685 O O . THR A 1 92 ? -17.193 0.711 -8.564 1.00 93.31 92 THR A O 1
ATOM 688 N N . THR A 1 93 ? -18.392 0.995 -10.439 1.00 95.25 93 THR A N 1
ATOM 689 C CA . THR A 1 93 ? -19.696 0.990 -9.753 1.00 95.25 93 THR A CA 1
ATOM 690 C C . THR A 1 93 ? -19.939 -0.342 -9.041 1.00 95.25 93 THR A C 1
ATOM 692 O O . THR A 1 93 ? -20.323 -0.365 -7.868 1.00 95.25 93 THR A O 1
ATOM 695 N N . ALA A 1 94 ? -19.664 -1.462 -9.714 1.00 96.19 94 ALA A N 1
ATOM 696 C CA . ALA A 1 94 ? -19.787 -2.795 -9.134 1.00 96.19 94 ALA A CA 1
ATOM 697 C C . ALA A 1 94 ? -18.790 -3.013 -7.985 1.00 96.19 94 ALA A C 1
ATOM 699 O O . ALA A 1 94 ? -19.175 -3.526 -6.934 1.00 96.19 94 ALA A O 1
ATOM 700 N N . LEU A 1 95 ? -17.540 -2.570 -8.148 1.00 94.50 95 LEU A N 1
ATOM 701 C CA . LEU A 1 95 ? -16.497 -2.635 -7.125 1.00 94.50 95 LEU A CA 1
ATOM 702 C C . LEU A 1 95 ? -16.910 -1.864 -5.870 1.00 94.50 95 LEU A C 1
ATOM 704 O O . LEU A 1 95 ? -16.885 -2.429 -4.780 1.00 94.50 95 LEU A O 1
ATOM 708 N N . PHE A 1 96 ? -17.338 -0.606 -5.998 1.00 94.94 96 PHE A N 1
ATOM 709 C CA . PHE A 1 96 ? -17.779 0.184 -4.847 1.00 94.94 96 PHE A CA 1
ATOM 710 C C . PHE A 1 96 ? -19.036 -0.392 -4.194 1.00 94.94 96 PHE A C 1
ATOM 712 O O . PHE A 1 96 ? -19.113 -0.441 -2.967 1.00 94.94 96 PHE A O 1
ATOM 719 N N . SER A 1 97 ? -19.978 -0.913 -4.983 1.00 97.00 97 SER A N 1
ATOM 720 C CA . SER A 1 97 ? -21.152 -1.613 -4.445 1.00 97.00 97 SER A CA 1
ATOM 721 C C . SER A 1 97 ? -20.745 -2.849 -3.637 1.00 97.00 97 SER A C 1
ATOM 723 O O . SER A 1 97 ? -21.231 -3.058 -2.524 1.00 97.00 97 SER A O 1
ATOM 725 N N . MET A 1 98 ? -19.801 -3.641 -4.153 1.00 97.19 98 MET A N 1
ATOM 726 C CA . MET A 1 98 ? -19.254 -4.808 -3.461 1.00 97.19 98 MET A CA 1
ATOM 727 C C . MET A 1 98 ? -18.534 -4.407 -2.168 1.00 97.19 98 MET A C 1
ATOM 729 O O . MET A 1 98 ? -18.797 -5.002 -1.122 1.00 97.19 98 MET A O 1
ATOM 733 N N . LEU A 1 99 ? -17.668 -3.389 -2.218 1.00 95.69 99 LEU A N 1
ATOM 734 C CA . LEU A 1 99 ? -16.954 -2.868 -1.049 1.00 95.69 99 LEU A CA 1
ATOM 735 C C . LEU A 1 99 ? -17.928 -2.366 0.026 1.00 95.69 99 LEU A C 1
ATOM 737 O O . LEU A 1 99 ? -17.707 -2.612 1.209 1.00 95.69 99 LEU A O 1
ATOM 741 N N . PHE A 1 100 ? -19.031 -1.726 -0.370 1.00 95.56 100 PHE A N 1
ATOM 742 C CA . PHE A 1 100 ? -20.060 -1.242 0.550 1.00 95.56 100 PHE A CA 1
ATOM 743 C C . PHE A 1 100 ? -20.851 -2.380 1.218 1.00 95.56 100 PHE A C 1
ATOM 745 O O . PHE A 1 100 ? -21.033 -2.389 2.444 1.00 95.56 100 PHE A O 1
ATOM 752 N N . ILE A 1 101 ? -21.305 -3.363 0.433 1.00 97.06 101 ILE A N 1
ATOM 753 C CA . ILE A 1 101 ? -22.087 -4.505 0.933 1.00 97.06 101 ILE A CA 1
ATOM 754 C C . ILE A 1 101 ? -21.223 -5.383 1.845 1.00 97.06 101 ILE A C 1
ATOM 756 O O . ILE A 1 101 ? -21.633 -5.734 2.952 1.00 97.06 101 ILE A O 1
ATOM 760 N N . LEU A 1 102 ? -19.998 -5.689 1.416 1.00 97.38 102 LEU A N 1
ATOM 761 C CA . LEU A 1 102 ? -19.060 -6.553 2.135 1.00 97.38 102 LEU A CA 1
ATOM 762 C C . LEU A 1 102 ? -18.112 -5.765 3.052 1.00 97.38 102 LEU A C 1
ATOM 764 O O . LEU A 1 102 ? -17.073 -6.287 3.460 1.00 97.38 102 LEU A O 1
ATOM 768 N N . ARG A 1 103 ? -18.463 -4.526 3.426 1.00 96.88 103 ARG A N 1
ATOM 769 C CA . ARG A 1 103 ? -17.591 -3.635 4.213 1.00 96.88 103 ARG A CA 1
ATOM 770 C C . ARG A 1 103 ? -17.023 -4.295 5.468 1.00 96.88 103 ARG A C 1
ATOM 772 O O . ARG A 1 103 ? -15.837 -4.163 5.732 1.00 96.88 103 ARG A O 1
ATOM 779 N N . LYS A 1 104 ? -17.826 -5.088 6.195 1.00 97.00 104 LYS A N 1
ATOM 780 C CA . LYS A 1 104 ? -17.400 -5.800 7.418 1.00 97.00 104 LYS A CA 1
ATOM 781 C C . LYS A 1 104 ? -16.252 -6.788 7.182 1.00 97.00 104 LYS A C 1
ATOM 783 O O . LYS A 1 104 ? -15.488 -7.052 8.106 1.00 97.00 104 LYS A O 1
ATOM 788 N N . PHE A 1 105 ? -16.146 -7.349 5.980 1.00 97.38 105 PHE A N 1
ATOM 789 C CA . PHE A 1 105 ? -15.049 -8.229 5.588 1.00 97.38 105 PHE A CA 1
ATOM 790 C C . PHE A 1 105 ? -13.813 -7.411 5.196 1.00 97.38 105 PHE A C 1
ATOM 792 O O . PHE A 1 105 ? -12.731 -7.645 5.729 1.00 97.38 105 PHE A O 1
ATOM 799 N N . PHE A 1 106 ? -13.979 -6.401 4.337 1.00 96.75 106 PHE A N 1
ATOM 800 C CA . PHE A 1 106 ? -12.866 -5.588 3.832 1.00 96.75 106 PHE A CA 1
ATOM 801 C C . PHE A 1 106 ? -12.181 -4.724 4.901 1.00 96.75 106 PHE A C 1
ATOM 803 O O . PHE A 1 106 ? -10.980 -4.476 4.808 1.00 96.75 106 PHE A O 1
ATOM 810 N N . VAL A 1 107 ? -12.900 -4.298 5.946 1.00 97.12 107 VAL A N 1
ATOM 811 C CA . VAL A 1 107 ? -12.299 -3.518 7.043 1.00 97.12 107 VAL A CA 1
ATOM 812 C C . VAL A 1 107 ? -11.426 -4.351 7.985 1.00 97.12 107 VAL A C 1
ATOM 814 O O . VAL A 1 107 ? -10.709 -3.790 8.813 1.00 97.12 107 VAL A O 1
ATOM 817 N N . GLN A 1 108 ? -11.447 -5.684 7.884 1.00 95.94 108 GLN A N 1
ATOM 818 C CA . GLN A 1 108 ? -10.627 -6.531 8.747 1.00 95.94 108 GLN A CA 1
ATOM 819 C C . GLN A 1 108 ? -9.134 -6.274 8.481 1.00 95.94 108 GLN A C 1
ATOM 821 O O . GLN A 1 108 ? -8.712 -6.339 7.325 1.00 95.94 108 GLN A O 1
ATOM 826 N N . PRO A 1 109 ? -8.301 -6.057 9.521 1.00 94.38 109 PRO A N 1
ATOM 827 C CA . PRO A 1 109 ? -6.898 -5.690 9.329 1.00 94.38 109 PRO A CA 1
ATOM 828 C C . PRO A 1 109 ? -6.103 -6.670 8.464 1.00 94.38 109 PRO A C 1
ATOM 830 O O . PRO A 1 109 ? -5.305 -6.237 7.644 1.00 94.38 109 PRO A O 1
ATOM 833 N N . MET A 1 110 ? -6.329 -7.982 8.604 1.00 94.19 110 MET A N 1
ATOM 834 C CA . MET A 1 110 ? -5.623 -8.977 7.785 1.00 94.19 110 MET A CA 1
ATOM 835 C C . MET A 1 110 ? -6.072 -8.942 6.322 1.00 94.19 110 MET A C 1
ATOM 837 O O . MET A 1 110 ? -5.232 -9.051 5.440 1.00 94.19 110 MET A O 1
ATOM 841 N N . VAL A 1 111 ? -7.361 -8.717 6.047 1.00 96.38 111 VAL A N 1
ATOM 842 C CA . VAL A 1 111 ? -7.864 -8.579 4.670 1.00 96.38 111 VAL A CA 1
ATOM 843 C C . VAL A 1 111 ? -7.263 -7.332 4.021 1.00 96.38 111 VAL A C 1
ATOM 845 O O . VAL A 1 111 ? -6.668 -7.419 2.949 1.00 96.38 111 VAL A O 1
ATOM 848 N N . ALA A 1 112 ? -7.304 -6.188 4.701 1.00 96.50 112 ALA A N 1
ATOM 849 C CA . ALA A 1 112 ? -6.696 -4.959 4.197 1.00 96.50 112 ALA A CA 1
ATOM 850 C C . ALA A 1 112 ? -5.178 -5.088 3.992 1.00 96.50 112 ALA A C 1
ATOM 852 O O . ALA A 1 112 ? -4.659 -4.656 2.965 1.00 96.50 112 ALA A O 1
ATOM 853 N N . TRP A 1 113 ? -4.476 -5.756 4.913 1.00 96.50 113 TRP A N 1
ATOM 854 C CA . TRP A 1 113 ? -3.045 -6.032 4.780 1.00 96.50 113 TRP A CA 1
ATOM 855 C C . TRP A 1 113 ? -2.730 -6.932 3.578 1.00 96.50 113 TRP A C 1
ATOM 857 O O . TRP A 1 113 ? -1.759 -6.682 2.862 1.00 96.50 113 TRP A O 1
ATOM 867 N N . THR A 1 114 ? -3.562 -7.948 3.306 1.00 96.81 114 THR A N 1
ATOM 868 C CA . THR A 1 114 ? -3.410 -8.781 2.098 1.00 96.81 114 THR A CA 1
ATOM 869 C C . THR A 1 114 ? -3.616 -7.985 0.815 1.00 96.81 114 THR A C 1
ATOM 871 O O . THR A 1 114 ? -2.820 -8.122 -0.111 1.00 96.81 114 THR A O 1
ATOM 874 N N . ILE A 1 115 ? -4.631 -7.117 0.772 1.00 96.81 115 ILE A N 1
ATOM 875 C CA . ILE A 1 115 ? -4.922 -6.277 -0.395 1.00 96.81 115 ILE A CA 1
ATOM 876 C C . ILE A 1 115 ? -3.776 -5.292 -0.635 1.00 96.81 115 ILE A C 1
ATOM 878 O O . ILE A 1 115 ? -3.303 -5.185 -1.764 1.00 96.81 115 ILE A O 1
ATOM 882 N N . LEU A 1 116 ? -3.271 -4.639 0.417 1.00 97.12 116 LEU A N 1
ATOM 883 C CA . LEU A 1 116 ? -2.119 -3.742 0.323 1.00 97.12 116 LEU A CA 1
ATOM 884 C C . LEU A 1 116 ? -0.898 -4.463 -0.263 1.00 97.12 116 LEU A C 1
ATOM 886 O O . LEU A 1 116 ? -0.291 -3.971 -1.209 1.00 97.12 116 LEU A O 1
ATOM 890 N N . ASN A 1 117 ? -0.566 -5.651 0.246 1.00 98.00 117 ASN A N 1
ATOM 891 C CA . ASN A 1 117 ? 0.556 -6.433 -0.274 1.00 98.00 117 ASN A CA 1
ATOM 892 C C . ASN A 1 117 ? 0.359 -6.865 -1.726 1.00 98.00 117 ASN A C 1
ATOM 894 O O . ASN A 1 117 ? 1.301 -6.794 -2.511 1.00 98.00 117 ASN A O 1
ATOM 898 N N . ALA A 1 118 ? -0.858 -7.254 -2.110 1.00 96.81 118 ALA A N 1
ATOM 899 C CA . ALA A 1 118 ? -1.167 -7.557 -3.502 1.00 96.81 118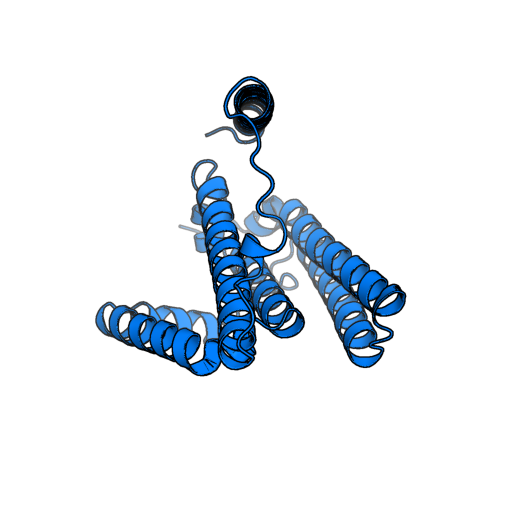 ALA A CA 1
ATOM 900 C C . ALA A 1 118 ? -0.957 -6.329 -4.405 1.00 96.81 118 ALA A C 1
ATOM 902 O O . ALA A 1 118 ? -0.328 -6.446 -5.456 1.00 96.81 118 ALA A O 1
ATOM 903 N N . MET A 1 119 ? -1.411 -5.145 -3.978 1.00 95.88 119 MET A N 1
ATOM 904 C CA . MET A 1 119 ? -1.199 -3.891 -4.712 1.00 95.88 119 MET A CA 1
ATOM 905 C C . MET A 1 119 ? 0.289 -3.538 -4.835 1.00 95.88 119 MET A C 1
ATOM 907 O O . MET A 1 119 ? 0.724 -3.134 -5.911 1.00 95.88 119 MET A O 1
ATOM 911 N N . LEU A 1 120 ? 1.076 -3.724 -3.770 1.00 96.62 120 LEU A N 1
ATOM 912 C CA . LEU A 1 120 ? 2.521 -3.474 -3.782 1.00 96.62 120 LEU A CA 1
ATOM 913 C C . LEU A 1 120 ? 3.262 -4.450 -4.710 1.00 96.62 120 LEU A C 1
ATOM 915 O O . LEU A 1 120 ? 4.101 -4.037 -5.504 1.00 96.62 120 LEU A O 1
ATOM 919 N N . VAL A 1 121 ? 2.912 -5.737 -4.696 1.00 96.50 121 VAL A N 1
ATOM 920 C CA . VAL A 1 121 ? 3.503 -6.709 -5.631 1.00 96.50 121 VAL A CA 1
ATOM 921 C C . VAL A 1 121 ? 3.162 -6.355 -7.076 1.00 96.50 121 VAL A C 1
ATOM 923 O O . VAL A 1 121 ? 4.053 -6.324 -7.919 1.00 96.50 121 VAL A O 1
ATOM 926 N N . ILE A 1 122 ? 1.897 -6.040 -7.369 1.00 95.06 122 ILE A N 1
ATOM 927 C CA . ILE A 1 122 ? 1.479 -5.639 -8.721 1.00 95.06 122 ILE A CA 1
ATOM 928 C C . ILE A 1 122 ? 2.215 -4.369 -9.160 1.00 95.06 122 ILE A C 1
ATOM 930 O O . ILE A 1 122 ? 2.663 -4.303 -10.304 1.00 95.06 122 ILE A O 1
ATOM 934 N N . MET A 1 123 ? 2.387 -3.390 -8.269 1.00 94.69 123 MET A N 1
ATOM 935 C CA . MET A 1 123 ? 3.159 -2.176 -8.543 1.00 94.69 123 MET A CA 1
ATOM 936 C C . MET A 1 123 ? 4.624 -2.508 -8.863 1.00 94.69 123 MET A C 1
ATOM 938 O O . MET A 1 123 ? 5.120 -2.092 -9.907 1.00 94.69 123 MET A O 1
ATOM 942 N N . GLY A 1 124 ? 5.293 -3.316 -8.034 1.00 94.81 124 GLY A N 1
ATOM 943 C CA . GLY A 1 124 ? 6.668 -3.771 -8.272 1.00 94.81 124 GLY A CA 1
ATOM 944 C C . GLY A 1 124 ? 6.844 -4.475 -9.619 1.00 94.81 124 GLY A C 1
ATOM 945 O O . GLY A 1 124 ? 7.730 -4.120 -10.395 1.00 94.81 124 GLY A O 1
ATOM 946 N N . LEU A 1 125 ? 5.958 -5.424 -9.936 1.00 94.50 125 LEU A N 1
ATOM 947 C CA . LEU A 1 125 ? 5.980 -6.162 -11.205 1.00 94.50 125 LEU A CA 1
ATOM 948 C C . LEU A 1 125 ? 5.668 -5.269 -12.416 1.00 94.50 125 LEU A C 1
ATOM 950 O O . LEU A 1 125 ? 6.134 -5.543 -13.522 1.00 94.50 125 LEU A O 1
ATOM 954 N N . SER A 1 126 ? 4.869 -4.217 -12.225 1.00 93.56 126 SER A N 1
ATOM 955 C CA . SER A 1 126 ? 4.549 -3.247 -13.279 1.00 93.56 126 SER A CA 1
ATOM 956 C C . SER A 1 126 ? 5.713 -2.292 -13.538 1.00 93.56 126 SER A C 1
ATOM 958 O O . SER A 1 126 ? 5.957 -1.938 -14.684 1.00 93.56 126 SER A O 1
ATOM 960 N N . MET A 1 127 ? 6.483 -1.926 -12.508 1.00 92.94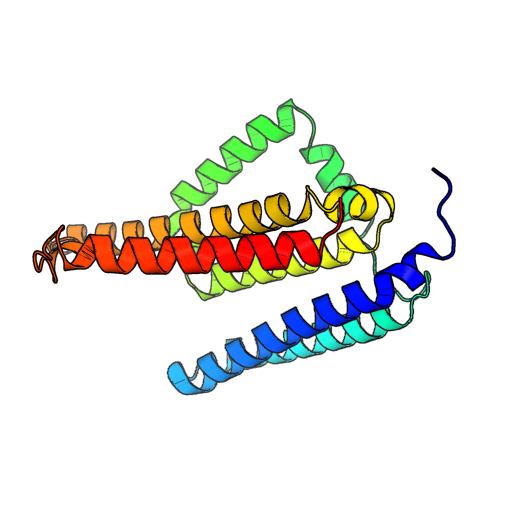 127 MET A N 1
ATOM 961 C CA . MET A 1 127 ? 7.674 -1.073 -12.637 1.00 92.94 127 MET A CA 1
ATOM 962 C C . MET A 1 127 ? 8.851 -1.751 -13.361 1.00 92.94 127 MET A C 1
ATOM 964 O O . MET A 1 127 ? 9.788 -1.064 -13.754 1.00 92.94 127 MET A O 1
ATOM 968 N N . ALA A 1 128 ? 8.799 -3.067 -13.585 1.00 91.88 128 ALA A N 1
ATOM 969 C CA . ALA A 1 128 ? 9.723 -3.764 -14.482 1.00 91.88 128 ALA A CA 1
ATOM 970 C C . ALA A 1 128 ? 9.413 -3.531 -15.980 1.00 91.88 128 ALA A C 1
ATOM 972 O O . ALA A 1 128 ? 10.218 -3.899 -16.832 1.00 91.88 128 ALA A O 1
ATOM 973 N N . ASP A 1 129 ? 8.265 -2.932 -16.325 1.00 90.88 129 ASP A N 1
ATOM 974 C CA . ASP A 1 129 ? 7.935 -2.514 -17.692 1.00 90.88 129 ASP A CA 1
ATOM 975 C C . ASP A 1 129 ? 8.344 -1.052 -17.928 1.00 90.88 129 ASP A C 1
ATOM 977 O O . ASP A 1 129 ? 7.908 -0.145 -17.218 1.00 90.88 129 ASP A O 1
ATOM 981 N N . GLU A 1 130 ? 9.147 -0.817 -18.964 1.00 90.38 130 GLU A N 1
ATOM 982 C CA . GLU A 1 130 ? 9.704 0.501 -19.293 1.00 90.38 130 GLU A CA 1
ATOM 983 C C . GLU A 1 130 ? 8.628 1.562 -19.584 1.00 90.38 130 GLU A C 1
ATOM 985 O O . GLU A 1 130 ? 8.756 2.719 -19.169 1.00 90.38 130 GLU A O 1
ATOM 990 N N . ASN A 1 131 ? 7.524 1.191 -20.243 1.00 90.00 131 ASN A N 1
ATOM 991 C CA . ASN A 1 131 ? 6.453 2.149 -20.538 1.00 90.00 131 ASN A CA 1
ATOM 992 C C . ASN A 1 131 ? 5.717 2.563 -19.262 1.00 90.00 131 ASN A C 1
ATOM 994 O O . ASN A 1 131 ? 5.344 3.722 -19.110 1.00 90.00 131 ASN A O 1
ATOM 998 N N . PHE A 1 132 ? 5.510 1.628 -18.336 1.00 90.75 132 PHE A N 1
ATOM 999 C CA . PHE A 1 132 ? 4.868 1.938 -17.063 1.00 90.75 132 PHE A CA 1
ATOM 1000 C C . PHE A 1 132 ? 5.795 2.757 -16.156 1.00 90.75 132 PHE A C 1
ATOM 1002 O O . PHE A 1 132 ? 5.389 3.794 -15.626 1.00 90.75 132 PHE A O 1
ATOM 1009 N N . ALA A 1 133 ? 7.053 2.335 -16.022 1.00 91.31 133 ALA A N 1
ATOM 1010 C CA . ALA A 1 133 ? 8.048 3.014 -15.198 1.00 91.31 133 ALA A CA 1
ATOM 1011 C C . ALA A 1 133 ? 8.312 4.449 -15.670 1.00 91.31 133 ALA A C 1
ATOM 1013 O O . ALA A 1 133 ? 8.308 5.366 -14.854 1.00 91.31 133 ALA A O 1
ATOM 1014 N N . SER A 1 134 ? 8.438 4.674 -16.982 1.00 89.94 134 SER A N 1
ATOM 1015 C CA . SER A 1 134 ? 8.637 6.017 -17.556 1.00 89.94 134 SER A CA 1
ATOM 1016 C C . SER A 1 134 ? 7.477 6.987 -17.310 1.00 89.94 134 SER A C 1
ATOM 1018 O O . SER A 1 134 ? 7.645 8.196 -17.473 1.00 89.94 134 SER A O 1
ATOM 1020 N N . ILE A 1 135 ? 6.305 6.488 -16.909 1.00 90.69 135 ILE A N 1
ATOM 1021 C CA . ILE A 1 135 ? 5.179 7.308 -16.460 1.00 90.69 135 ILE A CA 1
ATOM 1022 C C . ILE A 1 135 ? 5.249 7.476 -14.943 1.00 90.69 135 ILE A C 1
ATOM 1024 O O . ILE A 1 135 ? 5.282 8.597 -14.450 1.00 90.69 135 ILE A O 1
ATOM 1028 N N . VAL A 1 136 ? 5.276 6.377 -14.194 1.00 90.25 136 VAL A N 1
ATOM 1029 C CA . VAL A 1 136 ? 5.090 6.376 -12.732 1.00 90.25 136 VAL A CA 1
ATOM 1030 C C . VAL A 1 136 ? 6.294 6.937 -11.974 1.00 90.25 136 VAL A C 1
ATOM 1032 O O . VAL A 1 136 ? 6.117 7.549 -10.924 1.00 90.25 136 VAL A O 1
ATOM 1035 N N . MET A 1 137 ? 7.504 6.778 -12.511 1.00 87.81 137 MET A N 1
ATOM 1036 C CA . MET A 1 137 ? 8.745 7.274 -11.903 1.00 87.81 137 MET A CA 1
ATOM 1037 C C . MET A 1 137 ? 9.057 8.726 -12.266 1.00 87.81 137 MET A C 1
ATOM 1039 O O . MET A 1 137 ? 10.092 9.241 -11.844 1.00 87.81 137 MET A O 1
ATOM 1043 N N . LYS A 1 138 ? 8.190 9.407 -13.031 1.00 87.81 138 LYS A N 1
ATOM 1044 C CA . LYS A 1 138 ? 8.373 10.842 -13.258 1.00 87.81 138 LYS A CA 1
ATOM 1045 C C . LYS A 1 138 ? 8.305 11.591 -11.921 1.00 87.81 138 LYS A C 1
ATOM 1047 O O . LYS A 1 138 ? 7.419 11.281 -11.120 1.00 87.81 138 LYS A O 1
ATOM 1052 N N . PRO A 1 139 ? 9.188 12.572 -11.678 1.00 85.12 139 PRO A N 1
ATOM 1053 C CA . PRO A 1 139 ? 9.283 13.282 -10.400 1.00 85.12 139 PRO A CA 1
ATOM 1054 C C . PRO A 1 139 ? 7.953 13.853 -9.878 1.00 85.12 139 PRO A C 1
ATOM 1056 O O . PRO A 1 139 ? 7.687 13.799 -8.677 1.00 85.12 139 PRO A O 1
ATOM 1059 N N . ASP A 1 140 ? 7.090 14.340 -10.771 1.00 82.75 140 ASP A N 1
ATOM 1060 C CA . ASP A 1 140 ? 5.750 14.864 -10.482 1.00 82.75 140 ASP A CA 1
ATOM 1061 C C . ASP A 1 140 ? 4.694 13.771 -10.235 1.00 82.75 140 ASP A C 1
ATOM 1063 O O . ASP A 1 140 ? 3.721 13.995 -9.510 1.00 82.75 140 ASP A O 1
ATOM 1067 N N . ASN A 1 141 ? 4.906 12.566 -10.765 1.00 90.31 141 ASN A N 1
ATOM 1068 C CA . ASN A 1 141 ? 3.995 11.434 -10.608 1.00 90.31 141 ASN A CA 1
ATOM 1069 C C . ASN A 1 141 ? 4.251 10.622 -9.334 1.00 90.31 141 ASN A C 1
ATOM 1071 O O . ASN A 1 141 ? 3.306 10.037 -8.799 1.00 90.31 141 ASN A O 1
ATOM 1075 N N . VAL A 1 142 ? 5.475 10.612 -8.795 1.00 87.38 142 VAL A N 1
ATOM 1076 C CA . VAL A 1 142 ? 5.782 9.882 -7.549 1.00 87.38 142 VAL A CA 1
ATOM 1077 C C . VAL A 1 142 ? 4.872 10.319 -6.378 1.00 87.38 142 VAL A C 1
ATOM 1079 O O . VAL A 1 142 ? 4.300 9.439 -5.722 1.00 87.38 142 VAL A O 1
ATOM 1082 N N . PRO A 1 143 ? 4.628 11.626 -6.125 1.00 86.31 143 PRO A N 1
ATOM 1083 C CA . PRO A 1 143 ? 3.655 12.058 -5.119 1.00 86.31 143 PRO A CA 1
ATOM 1084 C C . PRO A 1 143 ? 2.230 11.573 -5.406 1.00 86.31 143 PRO A C 1
ATOM 1086 O O . PRO A 1 143 ? 1.528 11.160 -4.485 1.00 86.31 143 PRO A O 1
ATOM 1089 N N . ILE A 1 144 ? 1.803 11.578 -6.673 1.00 89.62 144 ILE A N 1
ATOM 1090 C CA . ILE A 1 144 ? 0.461 11.132 -7.080 1.00 89.62 144 ILE A CA 1
ATOM 1091 C C . ILE A 1 144 ? 0.269 9.652 -6.737 1.00 89.62 144 ILE A C 1
ATOM 1093 O O . ILE A 1 144 ? -0.761 9.275 -6.178 1.00 89.62 144 ILE A O 1
ATOM 1097 N N . VAL A 1 145 ? 1.275 8.818 -6.997 1.00 91.75 145 VAL A N 1
ATOM 1098 C CA . VAL A 1 145 ? 1.253 7.392 -6.638 1.00 91.75 145 VAL A CA 1
ATOM 1099 C C . VAL A 1 145 ? 1.108 7.226 -5.127 1.00 91.75 145 VAL A C 1
ATOM 1101 O O . VAL A 1 145 ? 0.252 6.465 -4.675 1.00 91.75 145 VAL A O 1
ATOM 1104 N N . GLY A 1 146 ? 1.879 7.983 -4.340 1.00 91.19 146 GLY A N 1
ATOM 1105 C CA . GLY A 1 146 ? 1.756 8.000 -2.881 1.00 91.19 146 GLY A CA 1
ATOM 1106 C C . GLY A 1 146 ? 0.352 8.396 -2.410 1.00 91.19 146 GLY A C 1
ATOM 1107 O O . GLY A 1 146 ? -0.230 7.720 -1.558 1.00 91.19 146 GLY A O 1
ATOM 1108 N N . LEU A 1 147 ? -0.235 9.435 -3.012 1.00 92.38 147 LEU A N 1
ATOM 1109 C CA . LEU A 1 147 ? -1.593 9.893 -2.705 1.00 92.38 147 LEU A CA 1
ATOM 1110 C C . LEU A 1 147 ? -2.656 8.826 -2.991 1.00 92.38 147 LEU A C 1
ATOM 1112 O O . LEU A 1 147 ? -3.605 8.715 -2.218 1.00 92.38 147 LEU A O 1
ATOM 1116 N N . VAL A 1 148 ? -2.499 8.005 -4.035 1.00 94.38 148 VAL A N 1
ATOM 1117 C CA . VAL A 1 148 ? -3.429 6.895 -4.320 1.00 94.38 148 VAL A CA 1
ATOM 1118 C C . VAL A 1 148 ? -3.431 5.868 -3.181 1.00 94.38 148 VAL A C 1
ATOM 1120 O O . VAL A 1 148 ? -4.503 5.448 -2.735 1.00 94.38 148 VAL A O 1
ATOM 1123 N N . PHE A 1 149 ? -2.258 5.498 -2.655 1.00 95.06 149 PHE A N 1
ATOM 1124 C CA . PHE A 1 149 ? -2.170 4.589 -1.505 1.00 95.06 149 PHE A CA 1
ATOM 1125 C C . PHE A 1 149 ? -2.706 5.227 -0.217 1.00 95.06 149 PHE A C 1
ATOM 1127 O O . PHE A 1 149 ? -3.414 4.563 0.542 1.00 95.06 149 PHE A O 1
ATOM 1134 N N . LEU A 1 150 ? -2.427 6.513 0.017 1.00 95.06 150 LEU A N 1
ATOM 1135 C CA . LEU A 1 150 ? -2.966 7.244 1.168 1.00 95.06 150 LEU A CA 1
ATOM 1136 C C . LEU A 1 150 ? -4.492 7.346 1.110 1.00 95.06 150 LEU A C 1
ATOM 1138 O O . LEU A 1 150 ? -5.158 7.107 2.115 1.00 95.06 150 LEU A O 1
ATOM 1142 N N . LEU A 1 151 ? -5.056 7.639 -0.062 1.00 96.38 151 LEU A N 1
ATOM 1143 C CA . LEU A 1 151 ? -6.500 7.686 -0.267 1.00 96.38 151 LEU A CA 1
ATOM 1144 C C . LEU A 1 151 ? -7.143 6.334 0.057 1.00 96.38 151 LEU A C 1
ATOM 1146 O O . LEU A 1 151 ? -8.134 6.288 0.789 1.00 96.38 151 LEU A O 1
ATOM 1150 N N . ALA A 1 152 ? -6.568 5.234 -0.435 1.00 94.81 152 ALA A N 1
ATOM 1151 C CA . ALA A 1 152 ? -7.038 3.890 -0.110 1.00 94.81 152 ALA A CA 1
ATOM 1152 C C . ALA A 1 152 ? -6.962 3.610 1.403 1.00 94.81 152 ALA A C 1
ATOM 1154 O O . ALA A 1 152 ? -7.928 3.110 1.986 1.00 94.81 152 ALA A O 1
ATOM 1155 N N . PHE A 1 153 ? -5.858 3.990 2.056 1.00 97.00 153 PHE A N 1
ATOM 1156 C CA . PHE A 1 153 ? -5.674 3.825 3.498 1.00 97.00 153 PHE A CA 1
ATOM 1157 C C . PHE A 1 153 ? -6.697 4.617 4.321 1.00 97.00 153 PHE A C 1
ATOM 1159 O O . PHE A 1 153 ? -7.360 4.041 5.183 1.00 97.00 153 PHE A O 1
ATOM 1166 N N . PHE A 1 154 ? -6.873 5.913 4.053 1.00 97.44 154 PHE A N 1
ATOM 1167 C CA . PHE A 1 154 ? -7.825 6.740 4.800 1.00 97.44 154 PHE A CA 1
ATOM 1168 C C . PHE A 1 154 ? -9.275 6.331 4.533 1.00 97.44 154 PHE A C 1
ATOM 1170 O O . PHE A 1 154 ? -10.089 6.345 5.455 1.00 97.44 154 PHE A O 1
ATOM 1177 N N . THR A 1 155 ? -9.585 5.874 3.317 1.00 96.06 155 THR A N 1
ATOM 1178 C CA . THR A 1 155 ? -10.899 5.294 2.998 1.00 96.06 155 THR A CA 1
ATOM 1179 C C . THR A 1 155 ? -11.151 4.030 3.820 1.00 96.06 155 THR A C 1
ATOM 1181 O O . THR A 1 155 ? -12.227 3.866 4.403 1.00 96.06 155 THR A O 1
ATOM 1184 N N . TRP A 1 156 ? -10.155 3.146 3.925 1.00 97.44 156 TRP A N 1
ATOM 1185 C CA . TRP A 1 156 ? -10.237 1.961 4.776 1.00 97.44 156 TRP A CA 1
ATOM 1186 C C . TRP A 1 156 ? -10.386 2.326 6.259 1.00 97.44 156 TRP A C 1
ATOM 1188 O O . TRP A 1 156 ? -11.264 1.776 6.926 1.00 97.44 156 TRP A O 1
ATOM 1198 N N . LEU A 1 157 ? -9.590 3.273 6.767 1.00 97.12 157 LEU A N 1
ATOM 1199 C CA . LEU A 1 157 ? -9.628 3.708 8.166 1.00 97.12 157 LEU A CA 1
ATOM 1200 C C . LEU A 1 157 ? -11.003 4.276 8.537 1.00 97.12 157 LEU A C 1
ATOM 1202 O O . LEU A 1 157 ? -11.601 3.833 9.520 1.00 97.12 157 LEU A O 1
ATOM 1206 N N . ALA A 1 158 ? -11.530 5.189 7.718 1.00 96.81 158 ALA A N 1
ATOM 1207 C CA . ALA A 1 158 ? -12.852 5.776 7.917 1.00 96.81 158 ALA A CA 1
ATOM 1208 C C . ALA A 1 158 ? -13.956 4.706 7.882 1.00 96.81 158 ALA A C 1
ATOM 1210 O O . ALA A 1 158 ? -14.837 4.680 8.741 1.00 96.81 158 ALA A O 1
ATOM 1211 N N . THR A 1 159 ? -13.883 3.764 6.936 1.00 97.19 159 THR A N 1
ATOM 1212 C CA . THR A 1 159 ? -14.864 2.671 6.841 1.00 97.19 159 THR A CA 1
ATOM 1213 C C . THR A 1 159 ? -14.766 1.720 8.038 1.00 97.19 159 THR A C 1
ATOM 1215 O O . THR A 1 159 ? -15.786 1.250 8.540 1.00 97.19 159 THR A O 1
ATOM 1218 N N . SER A 1 160 ? -13.556 1.447 8.530 1.00 97.31 160 SER A N 1
ATOM 1219 C CA . SER A 1 160 ? -13.321 0.619 9.716 1.00 97.31 160 SER A CA 1
ATOM 1220 C C . SER A 1 160 ? -13.948 1.243 10.964 1.00 97.31 160 SER A C 1
ATOM 1222 O O . SER A 1 160 ? -14.706 0.576 11.672 1.00 97.31 160 SER A O 1
ATOM 1224 N N . GLN A 1 161 ? -13.737 2.547 11.175 1.00 96.75 161 GLN A N 1
ATOM 1225 C CA . GLN A 1 161 ? -14.381 3.309 12.250 1.00 96.75 161 GLN A CA 1
ATOM 1226 C C . GLN A 1 161 ? -15.910 3.301 12.114 1.00 96.75 161 GLN A C 1
ATOM 1228 O O . GLN A 1 161 ? -16.614 3.022 13.086 1.00 96.75 161 GLN A O 1
ATOM 1233 N N . ALA A 1 162 ? -16.434 3.499 10.900 1.00 96.50 162 ALA A N 1
ATOM 1234 C CA . ALA A 1 162 ? -17.871 3.441 10.638 1.00 96.50 162 ALA A CA 1
ATOM 1235 C C . ALA A 1 162 ? -18.474 2.065 10.971 1.00 96.50 162 ALA A C 1
ATOM 1237 O O . ALA A 1 162 ? -19.518 1.992 11.613 1.00 96.50 162 ALA A O 1
ATOM 1238 N N . VAL A 1 163 ? -17.805 0.965 10.607 1.00 97.25 163 VAL A N 1
ATOM 1239 C CA . VAL A 1 163 ? -18.267 -0.396 10.934 1.00 97.25 163 VAL A CA 1
ATOM 1240 C C . VAL A 1 163 ? -18.263 -0.653 12.443 1.00 97.25 163 VAL A C 1
ATOM 1242 O O . VAL A 1 163 ? -19.187 -1.292 12.953 1.00 97.25 163 VAL A O 1
ATOM 1245 N N . VAL A 1 164 ? -17.252 -0.164 13.166 1.00 96.94 164 VAL A N 1
ATOM 1246 C CA . VAL A 1 164 ? -17.215 -0.256 14.635 1.00 96.94 164 VAL A CA 1
ATOM 1247 C C . VAL A 1 164 ? -18.378 0.527 15.246 1.00 96.94 164 VAL A C 1
ATOM 1249 O O . VAL A 1 164 ? -19.077 0.007 16.116 1.00 96.94 164 VAL A O 1
ATOM 1252 N N . ASN A 1 165 ? -18.634 1.743 14.764 1.00 97.19 165 ASN A N 1
ATOM 1253 C CA . ASN A 1 165 ? -19.731 2.576 15.247 1.00 97.19 165 ASN A CA 1
ATOM 1254 C C . ASN A 1 165 ? -21.115 1.991 14.921 1.00 97.19 165 ASN A C 1
ATOM 1256 O O . ASN A 1 165 ? -21.977 1.993 15.799 1.00 97.19 165 ASN A O 1
ATOM 1260 N N . ASP A 1 166 ? -21.312 1.408 13.734 1.00 97.06 166 ASP A N 1
ATOM 1261 C CA . ASP A 1 166 ? -22.529 0.662 13.370 1.00 97.06 166 ASP A CA 1
ATOM 1262 C C . ASP A 1 166 ? -22.832 -0.445 14.396 1.00 97.06 166 ASP A C 1
ATOM 1264 O O . ASP A 1 166 ? -23.980 -0.650 14.792 1.00 97.06 166 ASP A O 1
ATOM 1268 N N . GLU A 1 167 ? -21.807 -1.184 14.828 1.00 96.50 167 GLU A N 1
ATOM 1269 C CA . GLU A 1 167 ? -21.967 -2.279 15.786 1.00 96.50 167 GLU A CA 1
ATOM 1270 C C . GLU A 1 167 ? -22.267 -1.768 17.201 1.00 96.50 167 GLU A C 1
ATOM 1272 O O . GLU A 1 167 ? -23.123 -2.317 17.892 1.00 96.50 167 GLU A O 1
ATOM 1277 N N . ARG A 1 168 ? -21.632 -0.666 17.608 1.00 97.00 168 ARG A N 1
ATOM 1278 C CA . ARG A 1 168 ? -21.909 -0.002 18.890 1.00 97.00 168 ARG A CA 1
ATOM 1279 C C . ARG A 1 168 ? -23.339 0.524 18.958 1.00 97.00 168 ARG A C 1
ATOM 1281 O O . ARG A 1 168 ? -24.028 0.272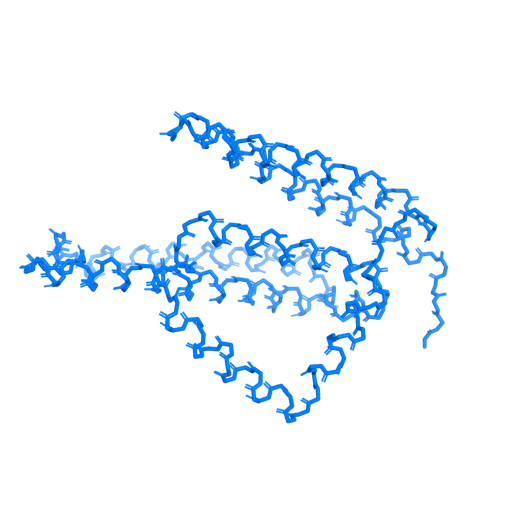 19.942 1.00 97.00 168 ARG A O 1
ATOM 1288 N N . ILE A 1 169 ? -23.811 1.175 17.896 1.00 97.00 169 ILE A N 1
ATOM 1289 C CA . ILE A 1 169 ? -25.180 1.700 17.815 1.00 97.00 169 ILE A CA 1
ATOM 1290 C C . ILE A 1 169 ? -26.203 0.565 17.936 1.00 97.00 169 ILE A C 1
ATOM 1292 O O . ILE A 1 169 ? -27.186 0.704 18.662 1.00 97.00 169 ILE A O 1
ATOM 1296 N N . LYS A 1 170 ? -25.957 -0.592 17.304 1.00 97.12 170 LYS A N 1
ATOM 1297 C CA . LYS A 1 170 ? -26.817 -1.783 17.459 1.00 97.12 170 LYS A CA 1
ATOM 1298 C C . LYS A 1 170 ? -26.884 -2.298 18.893 1.00 97.12 170 LYS A C 1
ATOM 1300 O O . LYS A 1 170 ? -27.907 -2.842 19.293 1.00 97.12 170 LYS A O 1
ATOM 1305 N N . GLN A 1 171 ? -25.810 -2.125 19.655 1.00 97.06 171 GLN A N 1
ATOM 1306 C CA . GLN A 1 171 ? -25.736 -2.480 21.072 1.00 97.06 171 GLN A CA 1
ATOM 1307 C C . GLN A 1 171 ? -26.313 -1.385 21.989 1.00 97.06 171 GLN A C 1
ATOM 1309 O O . GLN A 1 171 ? -26.253 -1.520 23.207 1.00 97.06 171 GLN A O 1
ATOM 1314 N N . GLY A 1 172 ? -26.853 -0.293 21.432 1.00 96.69 172 GLY A N 1
ATOM 1315 C CA . GLY A 1 172 ? -27.337 0.856 22.200 1.00 96.69 172 GLY A CA 1
ATOM 1316 C C . GLY A 1 172 ? -26.220 1.719 22.799 1.00 96.69 172 GLY A C 1
ATOM 1317 O O . GLY A 1 172 ? -26.487 2.551 23.664 1.00 96.69 172 GLY A O 1
ATOM 1318 N N . LEU A 1 173 ? -24.971 1.532 22.362 1.00 96.38 173 LEU A N 1
ATOM 1319 C CA . LEU A 1 173 ? -23.812 2.293 22.820 1.00 96.38 173 LEU A CA 1
ATOM 1320 C C . LEU A 1 173 ? -23.598 3.549 21.955 1.00 96.38 173 LEU A C 1
ATOM 1322 O O . LEU A 1 173 ? -23.884 3.532 20.755 1.00 96.38 173 LEU A O 1
ATOM 1326 N N . PRO A 1 174 ? -23.031 4.632 22.518 1.00 95.25 174 PRO A N 1
ATOM 1327 C CA . PRO A 1 174 ? -22.644 5.795 21.727 1.00 95.25 174 PRO A CA 1
ATOM 1328 C C . PRO A 1 174 ? -21.460 5.467 20.793 1.00 95.25 174 PRO A C 1
ATOM 1330 O O . PRO A 1 174 ? -20.691 4.544 21.095 1.00 95.25 174 PRO A O 1
ATOM 1333 N N . PRO A 1 175 ? -21.260 6.229 19.696 1.00 94.94 175 PRO A N 1
ATOM 1334 C CA . PRO A 1 175 ? -20.071 6.128 18.842 1.00 94.94 175 PRO A CA 1
ATOM 1335 C C . PRO A 1 175 ? -18.761 6.212 19.637 1.00 94.94 175 PRO A C 1
ATOM 1337 O O . PRO A 1 175 ? -18.728 6.821 20.710 1.00 94.94 175 PRO A O 1
ATOM 1340 N N . MET A 1 176 ? -17.691 5.599 19.125 1.00 93.12 176 MET A N 1
ATOM 1341 C CA . MET A 1 176 ? -16.372 5.571 19.775 1.00 93.12 176 MET A CA 1
ATOM 1342 C C . MET A 1 176 ? -15.863 6.974 20.106 1.00 93.12 176 MET A C 1
ATOM 1344 O O . MET A 1 176 ? -15.319 7.196 21.184 1.00 93.12 176 MET A O 1
ATOM 1348 N N . GLU A 1 177 ? -16.092 7.924 19.206 1.00 90.19 177 GLU A N 1
ATOM 1349 C CA . GLU A 1 177 ? -15.640 9.310 19.303 1.00 90.19 177 GLU A CA 1
ATOM 1350 C C . GLU A 1 177 ? -16.289 10.040 20.486 1.00 90.19 177 GLU A C 1
ATOM 1352 O O . GLU A 1 177 ? -15.693 10.948 21.050 1.00 90.19 177 GLU A O 1
ATOM 1357 N N . LYS A 1 178 ? -17.483 9.608 20.921 1.00 90.19 178 LYS A N 1
ATOM 1358 C CA . LYS A 1 178 ? -18.176 10.189 22.081 1.00 90.19 178 LYS A CA 1
ATOM 1359 C C . LYS A 1 178 ? -17.685 9.662 23.428 1.00 90.19 178 LYS A C 1
ATOM 1361 O O . LYS A 1 178 ? -18.106 10.186 24.454 1.00 90.19 178 LYS A O 1
ATOM 1366 N N . LEU A 1 179 ? -16.865 8.610 23.457 1.00 88.56 179 LEU A N 1
ATOM 1367 C CA . LEU A 1 179 ? -16.365 8.064 24.723 1.00 88.56 179 LEU A CA 1
ATOM 1368 C C . LEU A 1 179 ? -15.367 9.008 25.402 1.00 88.56 179 LEU A C 1
ATOM 1370 O O . LEU A 1 179 ? -15.355 9.076 26.625 1.00 88.56 179 LEU A O 1
ATOM 1374 N N . ASN A 1 180 ? -14.587 9.745 24.606 1.00 80.88 180 ASN A N 1
ATOM 1375 C CA . ASN A 1 180 ? -13.559 10.680 25.062 1.00 80.88 180 ASN A CA 1
ATOM 1376 C C . ASN A 1 180 ? -13.789 12.070 24.436 1.00 80.88 180 ASN A C 1
ATOM 1378 O O . ASN A 1 180 ? -12.925 12.586 23.733 1.00 80.88 180 ASN A O 1
ATOM 1382 N N . ASP A 1 181 ? -14.965 12.665 24.668 1.00 83.12 181 ASP A N 1
ATOM 1383 C CA . ASP A 1 181 ? -15.343 14.010 24.179 1.00 83.12 181 ASP A CA 1
ATOM 1384 C C . ASP A 1 181 ? -14.747 15.135 25.054 1.00 83.12 181 ASP A C 1
ATOM 1386 O O . ASP A 1 181 ? -15.417 16.097 25.443 1.00 83.12 181 ASP A O 1
ATOM 1390 N N . GLU A 1 182 ? -13.478 14.982 25.441 1.00 86.31 182 GLU A N 1
ATOM 1391 C CA . GLU A 1 182 ? -12.753 16.033 26.147 1.00 86.31 182 GLU A CA 1
ATOM 1392 C C . GLU A 1 182 ? -12.544 17.212 25.198 1.00 86.31 182 GLU A C 1
ATOM 1394 O O . GLU A 1 182 ? -11.908 17.106 24.148 1.00 86.31 182 GLU A O 1
ATOM 1399 N N . LYS A 1 183 ? -13.103 18.363 25.571 1.00 84.81 183 LYS A N 1
ATOM 1400 C CA . LYS A 1 183 ? -12.974 19.576 24.771 1.00 84.81 183 LYS A CA 1
ATOM 1401 C C . LYS A 1 183 ? -11.569 20.135 24.927 1.00 84.81 183 LYS A C 1
ATOM 1403 O O . LYS A 1 183 ? -11.206 20.617 25.996 1.00 84.81 183 LYS A O 1
ATOM 1408 N N . VAL A 1 184 ? -10.819 20.112 23.835 1.00 85.69 184 VAL A N 1
ATOM 1409 C CA . VAL 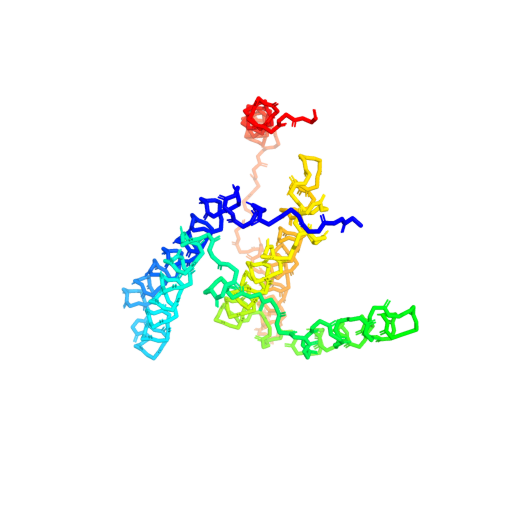A 1 184 ? -9.516 20.767 23.722 1.00 85.69 184 VAL A CA 1
ATOM 1410 C C . VAL A 1 184 ? -9.721 22.203 23.240 1.00 85.69 184 VAL A C 1
ATOM 1412 O O . VAL A 1 184 ? -10.624 22.477 22.440 1.00 85.69 184 VAL A O 1
ATOM 1415 N N . LEU A 1 185 ? -8.920 23.142 23.743 1.00 91.25 185 LEU A N 1
ATOM 1416 C CA . LEU A 1 185 ? -9.021 24.529 23.313 1.00 91.25 185 LEU A CA 1
ATOM 1417 C C . LEU A 1 185 ? -8.422 24.678 21.911 1.00 91.25 185 LEU A C 1
ATOM 1419 O O . LEU A 1 185 ? -7.326 24.205 21.627 1.00 91.25 185 LEU A O 1
ATOM 1423 N N . VAL A 1 186 ? -9.119 25.391 21.025 1.00 91.75 186 VAL A N 1
ATOM 1424 C CA . VAL A 1 186 ? -8.573 25.726 19.697 1.00 91.75 186 VAL A CA 1
ATOM 1425 C C . VAL A 1 186 ? -7.272 26.517 19.853 1.00 91.75 186 VAL A C 1
ATOM 1427 O O . VAL A 1 186 ? -6.267 26.230 19.210 1.00 91.75 186 VAL A O 1
ATOM 1430 N N . TRP A 1 187 ? -7.279 27.487 20.766 1.00 93.06 187 TRP A N 1
ATOM 1431 C CA . TRP A 1 187 ? -6.096 28.224 21.175 1.00 93.06 187 TRP A CA 1
ATOM 1432 C C . TRP A 1 187 ? -5.823 27.975 22.661 1.00 93.06 187 TRP A C 1
ATOM 1434 O O . TRP A 1 187 ? -6.731 28.189 23.467 1.00 93.06 187 TRP A O 1
ATOM 1444 N N . PRO A 1 188 ? -4.596 27.607 23.056 1.00 91.69 188 PRO A N 1
ATOM 1445 C CA . PRO A 1 188 ? -3.393 27.487 22.225 1.00 91.69 188 PRO A CA 1
ATOM 1446 C C . PRO A 1 188 ? -3.173 26.089 21.613 1.00 91.69 188 PRO A C 1
ATOM 1448 O O . PRO A 1 188 ? -2.327 25.937 20.733 1.00 91.69 188 PRO A O 1
ATOM 1451 N N . ASP A 1 189 ? -3.914 25.077 22.070 1.00 92.44 189 ASP A N 1
ATOM 1452 C CA . ASP A 1 189 ? -3.530 23.668 21.911 1.00 92.44 189 ASP A CA 1
ATOM 1453 C C . ASP A 1 189 ? -3.558 23.185 20.449 1.00 92.44 189 ASP A C 1
ATOM 1455 O O . ASP A 1 189 ? -2.575 22.614 19.957 1.00 92.44 189 ASP A O 1
ATOM 1459 N N . LEU A 1 190 ? -4.657 23.441 19.726 1.00 93.31 190 LEU A N 1
ATOM 1460 C CA . LEU A 1 190 ? -4.776 23.032 18.321 1.00 93.31 190 LEU A CA 1
ATOM 1461 C C . LEU A 1 190 ? -3.810 23.821 17.431 1.00 93.31 190 LEU A C 1
ATOM 1463 O O . LEU A 1 190 ? -3.049 23.221 16.674 1.00 93.31 190 LEU A O 1
ATOM 1467 N N . VAL A 1 191 ? -3.786 25.152 17.565 1.00 95.75 191 VAL A N 1
ATOM 1468 C CA . VAL A 1 191 ? -2.963 26.024 16.707 1.00 95.75 191 VAL A CA 1
ATOM 1469 C C . VAL A 1 191 ? -1.468 25.714 16.829 1.00 95.75 191 VAL A C 1
ATOM 1471 O O . VAL A 1 191 ? -0.759 25.711 15.822 1.00 95.75 191 VAL A O 1
ATOM 1474 N N . TYR A 1 192 ? -0.963 25.415 18.030 1.00 94.94 192 TYR A N 1
ATOM 1475 C CA . TYR A 1 192 ? 0.444 25.031 18.196 1.00 94.94 192 TYR A CA 1
ATOM 1476 C C . TYR A 1 192 ? 0.773 23.722 17.486 1.00 94.94 192 TYR A C 1
ATOM 1478 O O . TYR A 1 192 ? 1.795 23.629 16.804 1.00 94.94 192 TYR A O 1
ATOM 1486 N N . THR A 1 193 ? -0.107 22.730 17.599 1.00 94.00 193 THR A N 1
ATOM 1487 C CA . THR A 1 193 ? 0.088 21.437 16.940 1.00 94.00 193 THR A CA 1
ATOM 1488 C C . THR A 1 193 ? 0.010 21.585 15.418 1.00 94.00 193 THR A C 1
ATOM 1490 O O . THR A 1 193 ? 0.861 21.051 14.706 1.00 94.00 193 THR A O 1
ATOM 1493 N N . GLU A 1 194 ? -0.933 22.381 14.907 1.00 95.44 194 GLU A N 1
ATOM 1494 C CA . GLU A 1 194 ? -1.047 22.690 13.477 1.00 95.44 194 GLU A CA 1
ATOM 1495 C C . GLU A 1 194 ? 0.192 23.411 12.938 1.00 95.44 194 GLU A C 1
ATOM 1497 O O . GLU A 1 194 ? 0.698 23.037 11.879 1.00 95.44 194 GLU A O 1
ATOM 1502 N N . LEU A 1 195 ? 0.736 24.392 13.668 1.00 96.19 195 LEU A N 1
ATOM 1503 C CA . LEU A 1 195 ? 1.968 25.079 13.271 1.00 96.19 195 LEU A CA 1
ATOM 1504 C C . LEU A 1 195 ? 3.149 24.106 13.171 1.00 96.19 195 LEU A C 1
ATOM 1506 O O . LEU A 1 195 ? 3.889 24.139 12.186 1.00 96.19 195 LEU A O 1
ATOM 1510 N N . ILE A 1 196 ? 3.303 23.212 14.151 1.00 95.44 196 ILE A N 1
ATOM 1511 C CA . ILE A 1 196 ? 4.345 22.175 14.130 1.00 95.44 196 ILE A CA 1
ATOM 1512 C C . ILE A 1 196 ? 4.158 21.258 12.914 1.00 95.44 196 ILE A C 1
ATOM 1514 O O . ILE A 1 196 ? 5.122 21.003 12.188 1.00 95.44 196 ILE A O 1
ATOM 1518 N N . CYS A 1 197 ? 2.929 20.807 12.646 1.00 95.56 197 CYS A N 1
ATOM 1519 C CA . CYS A 1 197 ? 2.615 19.998 11.470 1.00 95.56 197 CYS A CA 1
ATOM 1520 C C . CYS A 1 197 ? 2.933 20.733 10.161 1.00 95.56 197 CYS A C 1
ATOM 1522 O O . CYS A 1 197 ? 3.557 20.142 9.283 1.00 95.56 197 CYS A O 1
ATOM 1524 N N . MET A 1 198 ? 2.574 22.013 10.027 1.00 96.50 198 MET A N 1
ATOM 1525 C CA . MET A 1 198 ? 2.878 22.809 8.831 1.00 96.50 198 MET A CA 1
ATOM 1526 C C . MET A 1 198 ? 4.385 22.950 8.599 1.00 96.50 198 MET A C 1
ATOM 1528 O O . MET A 1 198 ? 4.845 22.787 7.466 1.00 96.50 198 MET A O 1
ATOM 1532 N N . VAL A 1 199 ? 5.164 23.211 9.653 1.00 96.69 199 VAL A N 1
ATOM 1533 C CA . VAL A 1 199 ? 6.631 23.293 9.563 1.00 96.69 199 VAL A CA 1
ATOM 1534 C C . VAL A 1 199 ? 7.224 21.940 9.168 1.00 96.69 199 VAL A C 1
ATOM 1536 O O . VAL A 1 199 ? 8.055 21.883 8.261 1.00 96.69 199 VAL A O 1
ATOM 1539 N N . ALA A 1 200 ? 6.767 20.846 9.783 1.00 95.38 200 ALA A N 1
ATOM 1540 C CA . ALA A 1 200 ? 7.232 19.497 9.468 1.00 95.38 200 ALA A CA 1
ATOM 1541 C C . ALA A 1 200 ? 6.900 19.085 8.023 1.00 95.38 200 ALA A C 1
ATOM 1543 O O . ALA A 1 200 ? 7.771 18.579 7.314 1.00 95.38 200 ALA A O 1
ATOM 1544 N N . VAL A 1 201 ? 5.674 19.350 7.558 1.00 93.88 201 VAL A N 1
ATOM 1545 C CA . VAL A 1 201 ? 5.262 19.085 6.170 1.00 93.88 201 VAL A CA 1
ATOM 1546 C C . VAL A 1 201 ? 6.070 19.943 5.199 1.00 93.88 201 VAL A C 1
ATOM 1548 O O . VAL A 1 201 ? 6.559 19.425 4.201 1.00 93.88 201 VAL A O 1
ATOM 1551 N N . SER A 1 202 ? 6.287 21.223 5.503 1.00 95.25 202 SER A N 1
ATOM 1552 C CA . SER A 1 202 ? 7.097 22.107 4.655 1.00 95.25 202 SER A CA 1
ATOM 1553 C C . SER A 1 202 ? 8.543 21.620 4.547 1.00 95.25 202 SER A C 1
ATOM 1555 O O . SER A 1 202 ? 9.091 21.566 3.449 1.00 95.25 202 SER A O 1
ATOM 1557 N N . ALA A 1 203 ? 9.153 21.203 5.660 1.00 95.06 203 ALA A N 1
ATOM 1558 C CA . ALA A 1 203 ? 10.494 20.624 5.663 1.00 95.06 203 ALA A CA 1
ATOM 1559 C C . ALA A 1 203 ? 10.560 19.331 4.833 1.00 95.06 203 ALA A C 1
ATOM 1561 O O . ALA A 1 203 ? 11.482 19.162 4.035 1.00 95.06 203 ALA A O 1
ATOM 1562 N N . LEU A 1 204 ? 9.563 18.451 4.965 1.00 91.06 204 LEU A N 1
ATOM 1563 C CA . LEU A 1 204 ? 9.457 17.234 4.160 1.00 91.06 204 LEU A CA 1
ATOM 1564 C C . LEU A 1 204 ? 9.343 17.551 2.664 1.00 91.06 204 LEU A C 1
ATOM 1566 O O . LEU A 1 204 ? 10.045 16.939 1.860 1.00 91.06 204 LEU A O 1
ATOM 1570 N N . LEU A 1 205 ? 8.507 18.522 2.286 1.00 89.56 205 LEU A N 1
ATOM 1571 C CA . LEU A 1 205 ? 8.339 18.937 0.891 1.00 89.56 205 LEU A CA 1
ATOM 1572 C C . LEU A 1 205 ? 9.610 19.583 0.319 1.00 89.56 205 LEU A C 1
ATOM 1574 O O . LEU A 1 205 ? 9.932 19.358 -0.845 1.00 89.56 205 LEU A O 1
ATOM 1578 N N . LEU A 1 206 ? 10.367 20.334 1.125 1.00 90.88 206 LEU A N 1
ATOM 1579 C CA . LEU A 1 206 ? 11.664 20.885 0.717 1.00 90.88 206 LEU A CA 1
ATOM 1580 C C . LEU A 1 206 ? 12.701 19.785 0.475 1.00 90.88 206 LEU A C 1
ATOM 1582 O O . LEU A 1 206 ? 13.375 19.797 -0.552 1.00 90.88 206 LEU A O 1
ATOM 1586 N N . VAL A 1 207 ? 12.809 18.817 1.391 1.00 89.62 207 VAL A N 1
ATOM 1587 C CA . VAL A 1 207 ? 13.683 17.646 1.217 1.00 89.62 207 VAL A CA 1
ATOM 1588 C C . VAL A 1 207 ? 13.307 16.901 -0.063 1.00 89.62 207 VAL A C 1
ATOM 1590 O O . VAL A 1 207 ? 14.174 16.600 -0.880 1.00 89.62 207 VAL A O 1
ATOM 1593 N N . TRP A 1 208 ? 12.012 16.672 -0.279 1.00 85.50 208 TRP A N 1
ATOM 1594 C CA . TRP A 1 208 ? 11.504 16.031 -1.488 1.00 85.50 208 TRP A CA 1
ATOM 1595 C C . TRP A 1 208 ? 11.919 16.772 -2.764 1.00 85.50 208 TRP A C 1
ATOM 1597 O O . TRP A 1 208 ? 12.446 16.149 -3.682 1.00 85.50 208 TRP A O 1
ATOM 1607 N N . ALA A 1 209 ? 11.743 18.096 -2.803 1.00 84.38 209 ALA A N 1
ATOM 1608 C CA . ALA A 1 209 ? 12.101 18.923 -3.954 1.00 84.38 209 ALA A CA 1
ATOM 1609 C C . ALA A 1 209 ? 13.606 18.894 -4.284 1.00 84.38 209 ALA A C 1
ATOM 1611 O O . ALA A 1 209 ? 13.984 19.073 -5.438 1.00 84.38 209 ALA A O 1
ATOM 1612 N N . ILE A 1 210 ? 14.470 18.662 -3.289 1.00 88.19 210 ILE A N 1
ATOM 1613 C CA . ILE A 1 210 ? 15.921 18.539 -3.496 1.00 88.19 210 ILE A CA 1
ATOM 1614 C C . ILE A 1 210 ? 16.283 17.171 -4.094 1.00 88.19 210 ILE A C 1
ATOM 1616 O O . ILE A 1 210 ? 17.143 17.100 -4.972 1.00 88.19 210 ILE A O 1
ATOM 1620 N N . PHE A 1 211 ? 15.652 16.090 -3.621 1.00 82.75 211 PHE A N 1
ATOM 1621 C CA . PHE A 1 211 ? 15.991 14.718 -4.026 1.00 82.75 211 PHE A CA 1
ATOM 1622 C C . PHE A 1 211 ? 15.323 14.264 -5.332 1.00 82.75 211 PHE A C 1
ATOM 1624 O O . PHE A 1 211 ? 15.908 13.459 -6.054 1.00 82.75 211 PHE A O 1
ATOM 1631 N N . LEU A 1 212 ? 14.123 14.758 -5.645 1.00 75.94 212 LEU A N 1
ATOM 1632 C CA . LEU A 1 212 ? 13.393 14.443 -6.877 1.00 75.94 212 LEU A CA 1
ATOM 1633 C C . LEU A 1 212 ? 13.379 15.667 -7.792 1.00 75.94 212 LEU A C 1
ATOM 1635 O O . LEU A 1 212 ? 12.465 16.488 -7.748 1.00 75.94 212 LEU A O 1
ATOM 1639 N N . GLN A 1 213 ? 14.424 15.785 -8.610 1.00 71.38 213 GLN A N 1
ATOM 1640 C CA . GLN A 1 213 ? 14.547 16.854 -9.600 1.00 71.38 213 GLN A CA 1
ATOM 1641 C C . GLN A 1 213 ? 13.619 16.581 -10.785 1.00 71.38 213 GLN A C 1
ATOM 1643 O O . GLN A 1 213 ? 13.698 15.505 -11.373 1.00 71.38 213 GLN A O 1
ATOM 1648 N N . ALA A 1 214 ? 12.745 17.547 -11.086 1.00 60.66 214 ALA A N 1
ATOM 1649 C CA . ALA A 1 214 ? 11.833 17.550 -12.232 1.00 60.66 214 ALA A CA 1
ATOM 1650 C C . ALA A 1 214 ? 12.557 17.770 -13.567 1.00 60.66 214 ALA A C 1
ATOM 1652 O O . ALA A 1 214 ? 13.535 18.553 -13.583 1.00 60.66 214 ALA A O 1
#

Secondary structure (DSSP, 8-state):
----TTHHHHHHHHHHHHHHHHHHHHHHHHHHIIIII--HHHHHHHHHHHHHHHHHHHHHHT--TTTSPPPPHHHHHHHHHHTSHHHHHHHHHHHHHHHHHTHHHHTSHHHHHHHHHHHHHHHHHHHTSHHHHHHHTSTTHHHHHHHHHHHHHHHHHHHHHHHHHHHHHHTTPPPGGGTT-----IIIIIHHHHHHHHHHHHHHHHHHHHHS--

Radius of gyration: 21.29 Å; chains: 1; bounding box: 48×47×55 Å

Foldseek 3Di:
DDPPQQLLVVCLVVLLVLLLVQLVVLQVVLVCCCVPPVPVVSSVVSNVVSVVSNCQSVLSNVSHPVRNAADDPVVVVVVVVCPPPVNVVVVVVVVVVCCVVCVVVCLPPVNVVVVVSVVSVNVSRHCSDPVSVVPCVQLVNVVVVVVVVVVVVVVSVVSNQVVVQVVCVVVVHHRPCVVCPPDDDCPPPVVVVVVVVVVVVVVVVVVSCVVRPD

pLDDT: mean 91.86, std 8.26, range [37.97, 98.19]

Sequence (214 aa):
MHSNGLFLQDVAGFLGSYYISVAIMNAVAAFVLWQSKKQVGWVVCWLVFSGVMLVLASLALSGSAELVPALPPMVRNLVNALSGPVNYTLGTTALFSMLFILRKFFVQPMVAWTILNAMLVIMGLSMADENFASIVMKPDNVPIVGLVFLLAFFTWLATSQAVVNDERIKQGLPPMEKLNDEKVLVWPDLVYTELICMVAVSALLLVWAIFLQA